Protein AF-A0A968WR43-F1 (afdb_monomer)

Foldseek 3Di:
DDDDDDADPQHPDVVSVVLVVLLPDALLVLLCVLLPPDDLPVLLVVLVVLLVVLVVVLVVLVVVLVVLVVVCVVPPPDPVSVVVNVVSVVVNLLSLLVSQLSLLVRLLVSVLVSLLSLLVSCLVVPADFPDDPLVVDDSVSSSDLQWDADPRDTDGDNLRSSVVNCVGRVLVVLADPPVSLLNVLSVLSNVQCVVAPFWGDPVSQVVNVVCCVVSVPPPQQKDADDDPNHGGTIGGHSVSSVVSSVSVVSSSSSSSVVSSVVSD

Nearest PDB structures (foldseek):
  5xfs-assembly1_B  TM=4.279E-01  e=4.038E+00  Mycobacterium tuberculosis H37Rv

pLDDT: mean 88.25, std 11.31, range [39.78, 98.38]

Sequence (264 aa):
MSPSDPPSPFGNDPDAIHRLFIEMLPPDVHLTQLLGEWLPADQLKAIKELLHRNHQAAEASRIKFDELRQLMNATPDNEQLDRLHDDRFWSRVFMDSAHSMSAVGMLAPFMESLFVAIFAGLRRWQVEDLGDTRRQRADDQFWNPQTYFEKDMPKANLVKGIEQLAYSCGLQPFLPAGYEKTLAALFAYRNNMFHNGFLWPAETISKFSNRVTSEKWPVTWFTSVDKAGKPWLYYISPEFCDHCVKLIDEIMDGTGRYLKERGL

Secondary structure (DSSP, 8-state):
-PPPPPPPTTTT-HHHHHHHHHHTS-HHHHHHHHHTT--HHHHHHHHHHHHHHHHHHHHHHHHHHHHHHHHHHHSTT-HHHHHHHHHHHHHHHHHHHHHHHHHHHHHHHHHHHHHHHHHHHHHHT-------TTTTS-HHHHT-TTEEEETTEEEE-HHHHHHHHHHHTT-GGGSPTTHHHHHHHHHHHHHHHHHHTTS--HHHHHHHHHHHHHTT--TTSEEEEEETTEEEEEEE-HHHHHHHHHHHHHHHHHHHHHHHTTT-

Structure (mmCIF, N/CA/C/O backbone):
data_AF-A0A968WR43-F1
#
_entry.id   AF-A0A968WR43-F1
#
loop_
_atom_site.group_PDB
_atom_site.id
_atom_site.type_symbol
_atom_site.label_atom_id
_atom_site.label_alt_id
_atom_site.label_comp_id
_atom_site.label_asym_id
_atom_site.label_entity_id
_atom_site.label_seq_id
_atom_site.pdbx_PDB_ins_code
_atom_site.Cartn_x
_atom_site.Cartn_y
_atom_site.Cartn_z
_atom_site.occupancy
_atom_site.B_iso_or_equiv
_atom_site.auth_seq_id
_atom_site.auth_comp_id
_atom_site.auth_asym_id
_atom_site.auth_atom_id
_atom_site.pdbx_PDB_model_num
ATOM 1 N N . MET A 1 1 ? 3.587 22.729 66.927 1.00 39.78 1 MET A N 1
ATOM 2 C CA . MET A 1 1 ? 3.039 22.958 65.576 1.00 39.78 1 MET A CA 1
ATOM 3 C C . MET A 1 1 ? 4.091 22.480 64.594 1.00 39.78 1 MET A C 1
ATOM 5 O O . MET A 1 1 ? 5.109 23.145 64.469 1.00 39.78 1 MET A O 1
ATOM 9 N N . SER A 1 2 ? 3.913 21.292 64.015 1.00 41.91 2 SER A N 1
ATOM 10 C CA . SER A 1 2 ? 4.780 20.829 62.923 1.00 41.91 2 SER A CA 1
ATOM 11 C C . SER A 1 2 ? 4.340 21.505 61.624 1.00 41.91 2 SER A C 1
ATOM 13 O O . SER A 1 2 ? 3.132 21.678 61.440 1.00 41.91 2 SER A O 1
ATOM 15 N N . PRO A 1 3 ? 5.277 21.913 60.754 1.00 51.47 3 PRO A N 1
ATOM 16 C CA . PRO A 1 3 ? 4.937 22.502 59.471 1.00 51.47 3 PRO A CA 1
ATOM 17 C C . PRO A 1 3 ? 4.251 21.430 58.623 1.00 51.47 3 PRO A C 1
ATOM 19 O O . PRO A 1 3 ? 4.805 20.357 58.404 1.00 51.47 3 PRO A O 1
ATOM 22 N N . SER A 1 4 ? 3.013 21.696 58.217 1.00 57.00 4 SER A N 1
ATOM 23 C CA . SER A 1 4 ? 2.313 20.891 57.223 1.00 57.00 4 SER A CA 1
ATOM 24 C C . SER A 1 4 ? 3.074 20.987 55.905 1.00 57.00 4 SER A C 1
ATOM 26 O O . SER A 1 4 ? 3.298 22.102 55.424 1.00 57.00 4 SER A O 1
ATOM 28 N N . ASP A 1 5 ? 3.463 19.841 55.349 1.00 55.50 5 ASP A N 1
ATOM 29 C CA . ASP A 1 5 ? 4.062 19.763 54.020 1.00 55.50 5 ASP A CA 1
ATOM 30 C C . ASP A 1 5 ? 3.195 20.514 52.997 1.00 55.50 5 ASP A C 1
ATOM 32 O O . ASP A 1 5 ? 1.959 20.482 53.090 1.00 55.50 5 ASP A O 1
ATOM 36 N N . PRO A 1 6 ? 3.811 21.221 52.032 1.00 51.94 6 PRO A N 1
ATOM 37 C CA . PRO A 1 6 ? 3.056 21.879 50.982 1.00 51.94 6 PRO A CA 1
ATOM 38 C C . PRO A 1 6 ? 2.231 20.827 50.225 1.00 51.94 6 PRO A C 1
ATOM 40 O O . PRO A 1 6 ? 2.747 19.743 49.938 1.00 51.94 6 PRO A O 1
ATOM 43 N N . PRO A 1 7 ? 0.957 21.114 49.904 1.00 53.91 7 PRO A N 1
ATOM 44 C CA . PRO A 1 7 ? 0.129 20.172 49.172 1.00 53.91 7 PRO A CA 1
ATOM 45 C C . PRO A 1 7 ? 0.813 19.828 47.849 1.00 53.91 7 PRO A C 1
ATOM 47 O O . PRO A 1 7 ? 1.170 20.718 47.074 1.00 53.91 7 PRO A O 1
ATOM 50 N N . SER A 1 8 ? 1.015 18.527 47.617 1.00 61.41 8 SER A N 1
ATOM 51 C CA . SER A 1 8 ? 1.492 18.015 46.336 1.00 61.41 8 SER A CA 1
ATOM 52 C C . SER A 1 8 ? 0.607 18.589 45.226 1.00 61.41 8 SER A C 1
ATOM 54 O O . SER A 1 8 ? -0.621 18.486 45.336 1.00 61.41 8 SER A O 1
ATOM 56 N N . PRO A 1 9 ? 1.180 19.146 44.142 1.00 58.53 9 PRO A N 1
ATOM 57 C CA . PRO A 1 9 ? 0.393 19.614 43.002 1.00 58.53 9 PRO A CA 1
ATOM 58 C C . PRO A 1 9 ? -0.416 18.486 42.337 1.00 58.53 9 PRO A C 1
ATOM 60 O O . PRO A 1 9 ? -1.278 18.763 41.511 1.00 58.53 9 PRO A O 1
ATOM 63 N N . PHE A 1 10 ? -0.170 17.229 42.722 1.00 56.25 10 PHE A N 1
ATOM 64 C CA . PHE A 1 10 ? -0.808 16.034 42.181 1.00 56.25 10 PHE A CA 1
ATOM 65 C C . PHE A 1 10 ? -1.844 15.382 43.116 1.00 56.25 10 PHE A C 1
ATOM 67 O O . PHE A 1 10 ? -2.407 14.346 42.771 1.00 56.25 10 PHE A O 1
ATOM 74 N N . GLY A 1 11 ? -2.116 15.961 44.293 1.00 60.94 11 GLY A N 1
ATOM 75 C CA . GLY A 1 11 ? -2.987 15.328 45.290 1.00 60.94 11 GLY A CA 1
ATOM 76 C C . GLY A 1 11 ? -2.448 13.977 45.796 1.00 60.94 11 GLY A C 1
ATOM 77 O O . GLY A 1 11 ? -1.309 13.607 45.522 1.00 60.94 11 GLY A O 1
ATOM 78 N N . ASN A 1 12 ? -3.267 13.250 46.564 1.00 68.31 12 ASN A N 1
ATOM 79 C CA . ASN A 1 12 ? -2.948 11.922 47.119 1.00 68.31 12 ASN A CA 1
ATOM 80 C C . ASN A 1 12 ? -3.719 10.788 46.410 1.00 68.31 12 ASN A C 1
ATOM 82 O O . ASN A 1 12 ? -3.933 9.741 47.014 1.00 68.31 12 ASN A O 1
ATOM 86 N N . ASP A 1 13 ? -4.175 10.997 45.170 1.00 76.88 13 ASP A N 1
ATOM 87 C CA . ASP A 1 13 ? -4.880 9.977 44.382 1.00 76.88 13 ASP A CA 1
ATOM 88 C C . ASP A 1 13 ? -3.901 9.293 43.401 1.00 76.88 13 ASP A C 1
ATOM 90 O O . ASP A 1 13 ? -3.527 9.894 42.387 1.00 76.88 13 ASP A O 1
ATOM 94 N N . PRO A 1 14 ? -3.461 8.050 43.677 1.00 72.38 14 PRO A N 1
ATOM 95 C CA . PRO A 1 14 ? -2.537 7.317 42.814 1.00 72.38 14 PRO A CA 1
ATOM 96 C C . PRO A 1 14 ? -3.096 7.090 41.404 1.00 72.38 14 PRO A C 1
ATOM 98 O O . PRO A 1 14 ? -2.330 7.098 40.440 1.00 72.38 14 PRO A O 1
ATOM 101 N N . ASP A 1 15 ? -4.417 6.945 41.266 1.00 74.44 15 ASP A N 1
ATOM 102 C CA . ASP A 1 15 ? -5.073 6.700 39.980 1.00 74.44 15 ASP A CA 1
ATOM 103 C C . ASP A 1 15 ? -5.148 7.982 39.142 1.00 74.44 15 ASP A C 1
ATOM 105 O O . ASP A 1 15 ? -5.114 7.940 37.910 1.00 74.44 15 ASP A O 1
ATOM 109 N N . ALA A 1 16 ? -5.230 9.149 39.787 1.00 70.88 16 ALA A N 1
ATOM 110 C CA . ALA A 1 16 ? -5.102 10.436 39.107 1.00 70.88 16 ALA A CA 1
ATOM 111 C C . ALA A 1 16 ? -3.667 10.668 38.613 1.00 70.88 16 ALA A C 1
ATOM 113 O O . ALA A 1 16 ? -3.476 11.088 37.475 1.00 70.88 16 ALA A O 1
ATOM 114 N N . ILE A 1 17 ? -2.660 10.331 39.426 1.00 72.56 17 ILE A N 1
ATOM 115 C CA . ILE A 1 17 ? -1.240 10.431 39.047 1.00 72.56 17 ILE A CA 1
ATOM 116 C C . ILE A 1 17 ? -0.918 9.489 37.882 1.00 72.56 17 ILE A C 1
ATOM 118 O O . ILE A 1 17 ? -0.227 9.883 36.943 1.00 72.56 17 ILE A O 1
ATOM 122 N N . HIS A 1 18 ? -1.440 8.261 37.916 1.00 72.44 18 HIS A N 1
ATOM 123 C CA . HIS A 1 18 ? -1.242 7.286 36.849 1.00 72.44 18 HIS A CA 1
ATOM 124 C C . HIS A 1 18 ? -1.879 7.734 35.526 1.00 72.44 18 HIS A C 1
ATOM 126 O O . HIS A 1 18 ? -1.221 7.675 34.489 1.00 72.44 18 HIS A O 1
ATOM 132 N N . ARG A 1 19 ? -3.112 8.260 35.560 1.00 73.56 19 ARG A N 1
ATOM 133 C CA . ARG A 1 19 ? -3.775 8.834 34.376 1.00 73.56 19 ARG A CA 1
ATOM 134 C C . ARG A 1 19 ? -2.998 10.011 33.791 1.00 73.56 19 ARG A C 1
ATOM 136 O O . ARG A 1 19 ? -2.744 10.027 32.593 1.00 73.56 19 ARG A O 1
ATOM 143 N N . LEU A 1 20 ? -2.536 10.933 34.639 1.00 72.12 20 LEU A N 1
ATOM 144 C CA . LEU A 1 20 ? -1.736 12.082 34.204 1.00 72.12 20 LEU A CA 1
ATOM 145 C C . LEU A 1 20 ? -0.417 11.644 33.549 1.00 72.12 20 LEU A C 1
ATOM 147 O O . LEU A 1 20 ? 0.017 12.218 32.553 1.00 72.12 20 LEU A O 1
ATOM 151 N N . PHE A 1 21 ? 0.217 10.606 34.102 1.00 76.00 21 PHE A N 1
ATOM 152 C CA . PHE A 1 21 ? 1.428 10.027 33.533 1.00 76.00 21 PHE A CA 1
ATOM 153 C C . PHE A 1 21 ? 1.165 9.407 32.155 1.00 76.00 21 PHE A C 1
ATOM 155 O O . PHE A 1 21 ? 1.945 9.655 31.241 1.00 76.00 21 PHE A O 1
ATOM 162 N N . ILE A 1 22 ? 0.067 8.660 31.989 1.00 75.56 22 ILE A N 1
ATOM 163 C CA . ILE A 1 22 ? -0.337 8.083 30.697 1.00 75.56 22 ILE A CA 1
ATOM 164 C C . ILE A 1 22 ? -0.634 9.185 29.670 1.00 75.56 22 ILE A C 1
ATOM 166 O O . ILE A 1 22 ? -0.121 9.123 28.559 1.00 75.56 22 ILE A O 1
ATOM 170 N N . GLU A 1 23 ? -1.365 10.241 30.034 1.00 75.19 23 GLU A N 1
ATOM 171 C CA . GLU A 1 23 ? -1.672 11.369 29.134 1.00 75.19 23 GLU A CA 1
ATOM 172 C C . GLU A 1 23 ? -0.420 12.129 28.655 1.00 75.19 23 GLU A C 1
ATOM 174 O O . GLU A 1 23 ? -0.387 12.700 27.555 1.00 75.19 23 GLU A O 1
ATOM 179 N N . MET A 1 24 ? 0.637 12.137 29.469 1.00 80.12 24 MET A N 1
ATOM 180 C CA . MET A 1 24 ? 1.917 12.755 29.128 1.00 80.12 24 MET A CA 1
ATOM 181 C C . MET A 1 24 ? 2.750 11.935 28.136 1.00 80.12 24 MET A C 1
ATOM 183 O O . MET A 1 24 ? 3.689 12.484 27.551 1.00 80.12 24 MET A O 1
ATOM 187 N N . LEU A 1 25 ? 2.429 10.657 27.916 1.00 83.81 25 LEU A N 1
ATOM 188 C CA . LEU A 1 25 ? 3.181 9.811 26.994 1.00 83.81 25 LEU A CA 1
ATOM 189 C C . LEU A 1 25 ? 2.967 10.247 25.534 1.00 83.81 25 LEU A C 1
ATOM 191 O O . LEU A 1 25 ? 1.926 10.812 25.169 1.00 83.81 25 LEU A O 1
ATOM 195 N N . PRO A 1 26 ? 3.976 10.056 24.671 1.00 83.25 26 PRO A N 1
ATOM 196 C CA . PRO A 1 26 ? 3.838 10.344 23.253 1.00 83.25 26 PRO A CA 1
ATOM 197 C C . PRO A 1 26 ? 2.985 9.263 22.546 1.00 83.25 26 PRO A C 1
ATOM 199 O O . PRO A 1 26 ? 2.911 8.127 23.022 1.00 83.25 26 PRO A O 1
ATOM 202 N N . PRO A 1 27 ? 2.320 9.594 21.418 1.00 84.31 27 PRO A N 1
ATOM 203 C CA . PRO A 1 27 ? 1.413 8.687 20.697 1.00 84.31 27 PRO A CA 1
ATOM 204 C C . PRO A 1 27 ? 1.974 7.291 20.374 1.00 84.31 27 PRO A C 1
ATOM 206 O O . PRO A 1 27 ? 1.245 6.300 20.399 1.00 84.31 27 PRO A O 1
ATOM 209 N N . ASP A 1 28 ? 3.268 7.188 20.083 1.00 82.56 28 ASP A N 1
ATOM 210 C CA . ASP A 1 28 ? 3.955 5.939 19.743 1.00 82.56 28 ASP A CA 1
ATOM 211 C C . ASP A 1 28 ? 4.023 4.950 20.916 1.00 82.56 28 ASP A C 1
ATOM 213 O O . ASP A 1 28 ? 3.977 3.732 20.709 1.00 82.56 28 ASP A O 1
ATOM 217 N N . VAL A 1 29 ? 4.061 5.450 22.154 1.00 83.56 29 VAL A N 1
ATOM 218 C CA . VAL A 1 29 ? 4.042 4.600 23.351 1.00 83.56 29 VAL A CA 1
ATOM 219 C C . VAL A 1 29 ? 2.671 3.954 23.529 1.00 83.56 29 VAL A C 1
ATOM 221 O O . VAL A 1 29 ? 2.605 2.749 23.772 1.00 83.56 29 VAL A O 1
ATOM 224 N N . HIS A 1 30 ? 1.589 4.706 23.317 1.00 84.94 30 HIS A N 1
ATOM 225 C CA . HIS A 1 30 ? 0.224 4.168 23.341 1.00 84.94 30 HIS A CA 1
ATOM 226 C C . HIS A 1 30 ? 0.031 3.087 22.272 1.00 84.94 30 HIS A C 1
ATOM 228 O O . HIS A 1 30 ? -0.490 2.005 22.544 1.00 84.94 30 HIS A O 1
ATOM 234 N N . LEU A 1 31 ? 0.534 3.328 21.056 1.00 87.00 31 LEU A N 1
ATOM 235 C CA . LEU A 1 31 ? 0.510 2.320 19.998 1.00 87.00 31 LEU A CA 1
ATOM 236 C C . LEU A 1 31 ? 1.286 1.056 20.402 1.00 87.00 31 LEU A C 1
ATOM 238 O O . LEU A 1 31 ? 0.812 -0.056 20.188 1.00 87.00 31 LEU A O 1
ATOM 242 N N . THR A 1 32 ? 2.461 1.209 21.010 1.00 86.31 32 THR A N 1
ATOM 243 C CA . THR A 1 32 ? 3.271 0.071 21.470 1.00 86.31 32 THR A CA 1
ATOM 244 C C . THR A 1 32 ? 2.536 -0.736 22.543 1.00 86.31 32 THR A C 1
ATOM 246 O O . THR A 1 32 ? 2.500 -1.963 22.482 1.00 86.31 32 THR A O 1
ATOM 249 N N . GLN A 1 33 ? 1.868 -0.065 23.484 1.00 85.56 33 GLN A N 1
ATOM 250 C CA . GLN A 1 33 ? 1.029 -0.720 24.492 1.00 85.56 33 GLN A CA 1
ATOM 251 C C . GLN A 1 33 ? -0.145 -1.480 23.858 1.00 85.56 33 GLN A C 1
ATOM 253 O O . GLN A 1 33 ? -0.429 -2.615 24.250 1.00 85.56 33 GLN A O 1
ATOM 258 N N . LEU A 1 34 ? -0.785 -0.902 22.835 1.00 87.19 34 LEU A N 1
ATOM 259 C CA . LEU A 1 34 ? -1.869 -1.552 22.097 1.00 87.19 34 LEU A CA 1
ATOM 260 C C . LEU A 1 34 ? -1.398 -2.830 21.392 1.00 87.19 34 LEU A C 1
ATOM 262 O O . LEU A 1 34 ? -2.110 -3.838 21.406 1.00 87.19 34 LEU A O 1
ATOM 266 N N . LEU A 1 35 ? -0.227 -2.784 20.756 1.00 88.69 35 LEU A N 1
ATOM 267 C CA . LEU A 1 35 ? 0.285 -3.844 19.882 1.00 88.69 35 LEU A CA 1
ATOM 268 C C . LEU A 1 35 ? 1.111 -4.907 20.627 1.00 88.69 35 LEU A C 1
ATOM 270 O O . LEU A 1 35 ? 1.307 -6.008 20.107 1.00 88.69 35 LEU A O 1
ATOM 274 N N . GLY A 1 36 ? 1.521 -4.631 21.867 1.00 84.38 36 GLY A N 1
ATOM 275 C CA . GLY A 1 36 ? 2.265 -5.562 22.711 1.00 84.38 36 GLY A CA 1
ATOM 276 C C . GLY A 1 36 ? 3.640 -5.890 22.127 1.00 84.38 36 GLY A C 1
ATOM 277 O O . GLY A 1 36 ? 4.449 -5.002 21.889 1.00 84.38 36 GLY A O 1
ATOM 278 N N . GLU A 1 37 ? 3.912 -7.176 21.898 1.00 82.62 37 GLU A N 1
ATOM 279 C CA . GLU A 1 37 ? 5.203 -7.652 21.372 1.00 82.62 37 GLU A CA 1
ATOM 280 C C . GLU A 1 37 ? 5.362 -7.467 19.854 1.00 82.62 37 GLU A C 1
ATOM 282 O O . GLU A 1 37 ? 6.424 -7.752 19.299 1.00 82.62 37 GLU A O 1
ATOM 287 N N . TRP A 1 38 ? 4.321 -7.018 19.146 1.00 86.69 38 TRP A N 1
ATOM 288 C CA . TRP A 1 38 ? 4.443 -6.750 17.719 1.00 86.69 38 TRP A CA 1
ATOM 289 C C . TRP A 1 38 ? 5.149 -5.405 17.509 1.00 86.69 38 TRP A C 1
ATOM 291 O O . TRP A 1 38 ? 4.654 -4.370 17.944 1.00 86.69 38 TRP A O 1
ATOM 301 N N . LEU A 1 39 ? 6.313 -5.440 16.848 1.00 87.69 39 LEU A N 1
ATOM 302 C CA . LEU A 1 39 ? 7.214 -4.298 16.626 1.00 87.69 39 LEU A CA 1
ATOM 303 C C . LEU A 1 39 ? 7.076 -3.742 15.189 1.00 87.69 39 LEU A C 1
ATOM 305 O O . LEU A 1 39 ? 7.947 -3.988 14.345 1.00 87.69 39 LEU A O 1
ATOM 309 N N . PRO A 1 40 ? 5.994 -3.011 14.853 1.00 90.19 40 PRO A N 1
ATOM 310 C CA . PRO A 1 40 ? 5.758 -2.528 13.491 1.00 90.19 40 PRO A CA 1
ATOM 311 C C . PRO A 1 40 ? 6.820 -1.536 13.013 1.00 90.19 40 PRO A C 1
ATOM 313 O O . PRO A 1 40 ? 7.141 -1.528 11.829 1.00 90.19 40 PRO A O 1
ATOM 316 N N . ALA A 1 41 ? 7.394 -0.729 13.912 1.00 89.75 41 ALA A N 1
ATOM 317 C CA . ALA A 1 41 ? 8.398 0.272 13.556 1.00 89.75 41 ALA A CA 1
ATOM 318 C C . ALA A 1 41 ? 9.692 -0.374 13.027 1.00 89.75 41 ALA A C 1
ATOM 320 O O . ALA A 1 41 ? 10.208 0.034 11.984 1.00 89.75 41 ALA A O 1
ATOM 321 N N . ASP A 1 42 ? 10.178 -1.424 13.695 1.00 91.75 42 ASP A N 1
ATOM 322 C CA . ASP A 1 42 ? 11.381 -2.154 13.278 1.00 91.75 42 ASP A CA 1
ATOM 323 C C . ASP A 1 42 ? 11.153 -2.927 11.977 1.00 91.75 42 ASP A C 1
ATOM 325 O O . ASP A 1 42 ? 11.989 -2.905 11.071 1.00 91.75 42 ASP A O 1
ATOM 329 N N . GLN A 1 43 ? 9.988 -3.566 11.843 1.00 94.00 43 GLN A N 1
ATOM 330 C CA . GLN A 1 43 ? 9.599 -4.239 10.604 1.00 94.00 43 GLN A CA 1
ATOM 331 C C . GLN A 1 43 ? 9.499 -3.246 9.437 1.00 94.00 43 GLN A C 1
ATOM 333 O O . GLN A 1 43 ? 10.045 -3.501 8.363 1.00 94.00 43 GLN A O 1
ATOM 338 N N . LEU A 1 44 ? 8.874 -2.085 9.644 1.00 95.31 44 LEU A N 1
ATOM 339 C CA . LEU A 1 44 ? 8.776 -1.043 8.626 1.00 95.31 44 LEU A CA 1
ATOM 340 C C . LEU A 1 44 ? 10.148 -0.477 8.251 1.00 95.31 44 LEU A C 1
ATOM 342 O O . LEU A 1 44 ? 10.399 -0.222 7.074 1.00 95.31 44 LEU A O 1
ATOM 346 N N . LYS A 1 45 ? 11.059 -0.314 9.217 1.00 95.69 45 LYS A N 1
ATOM 347 C CA . LYS A 1 45 ? 12.445 0.084 8.946 1.00 95.69 45 LYS A CA 1
ATOM 348 C C . LYS A 1 45 ? 13.144 -0.921 8.028 1.00 95.69 45 LYS A C 1
ATOM 350 O O . LYS A 1 45 ? 13.761 -0.513 7.047 1.00 95.69 45 LYS A O 1
ATOM 355 N N . ALA A 1 46 ? 12.995 -2.219 8.286 1.00 96.75 46 ALA A N 1
ATOM 356 C CA . ALA A 1 46 ? 13.555 -3.255 7.420 1.00 96.75 46 ALA A CA 1
ATOM 357 C C . ALA A 1 46 ? 12.960 -3.206 5.997 1.00 96.75 46 ALA A C 1
ATOM 359 O O . ALA A 1 46 ? 13.694 -3.321 5.013 1.00 96.75 46 ALA A O 1
ATOM 360 N N . ILE A 1 47 ? 11.648 -2.968 5.875 1.00 96.69 47 ILE A N 1
ATOM 361 C CA . ILE A 1 47 ? 10.975 -2.784 4.578 1.00 96.69 47 ILE A CA 1
ATOM 362 C C . ILE A 1 47 ? 11.543 -1.561 3.844 1.00 96.69 47 ILE A C 1
ATOM 364 O O . ILE A 1 47 ? 11.920 -1.678 2.678 1.00 96.69 47 ILE A O 1
ATOM 368 N N . LYS A 1 48 ? 11.667 -0.411 4.524 1.00 96.81 48 LYS A N 1
ATOM 369 C CA . LYS A 1 48 ? 12.259 0.828 3.985 1.00 96.81 48 LYS A CA 1
ATOM 370 C C . LYS A 1 48 ? 13.661 0.574 3.419 1.00 96.81 48 LYS A C 1
ATOM 372 O O . LYS A 1 48 ? 13.953 0.963 2.288 1.00 96.81 48 LYS A O 1
ATOM 377 N N . GLU A 1 49 ? 14.514 -0.121 4.170 1.00 96.44 49 GLU A N 1
ATOM 378 C CA . GLU A 1 49 ? 15.877 -0.446 3.738 1.00 96.44 49 GLU A CA 1
ATOM 379 C C . GLU A 1 49 ? 15.906 -1.345 2.493 1.00 96.44 49 GLU A C 1
ATOM 381 O O . GLU A 1 49 ? 16.699 -1.105 1.580 1.00 96.44 49 GLU A O 1
ATOM 386 N N . LEU A 1 50 ? 15.044 -2.363 2.420 1.00 95.44 50 LEU A N 1
ATOM 387 C CA . LEU A 1 50 ? 14.989 -3.252 1.257 1.00 95.44 50 LEU A CA 1
ATOM 388 C C . LEU A 1 50 ? 14.438 -2.542 0.012 1.00 95.44 50 LEU A C 1
ATOM 390 O O . LEU A 1 50 ? 15.009 -2.684 -1.070 1.00 95.44 50 LEU A O 1
ATOM 394 N N . LEU A 1 51 ? 13.378 -1.740 0.156 1.00 95.94 51 LEU A N 1
ATOM 395 C CA . LEU A 1 51 ? 12.829 -0.937 -0.941 1.00 95.94 51 LEU A CA 1
ATOM 396 C C . LEU A 1 51 ? 13.882 0.021 -1.508 1.00 95.94 51 LEU A C 1
ATOM 398 O O . LEU A 1 51 ? 14.036 0.116 -2.726 1.00 95.94 51 LEU A O 1
ATOM 402 N N . HIS A 1 52 ? 14.665 0.660 -0.635 1.00 94.62 52 HIS A N 1
ATOM 403 C CA . HIS A 1 52 ? 15.756 1.535 -1.050 1.00 94.62 52 HIS A CA 1
ATOM 404 C C . HIS A 1 52 ? 16.822 0.791 -1.870 1.00 94.62 52 HIS A C 1
ATOM 406 O O . HIS A 1 52 ? 17.216 1.260 -2.939 1.00 94.62 52 HIS A O 1
ATOM 412 N N . ARG A 1 53 ? 17.248 -0.399 -1.422 1.00 94.38 53 ARG A N 1
ATOM 413 C CA . ARG A 1 53 ? 18.215 -1.235 -2.161 1.00 94.38 53 ARG A CA 1
ATOM 414 C C . ARG A 1 53 ? 17.681 -1.649 -3.532 1.00 94.38 53 ARG A C 1
ATOM 416 O O . ARG A 1 53 ? 18.407 -1.559 -4.521 1.00 94.38 53 ARG A O 1
ATOM 423 N N . ASN A 1 54 ? 16.418 -2.064 -3.602 1.00 93.50 54 ASN A N 1
ATOM 424 C CA . ASN A 1 54 ? 15.779 -2.445 -4.862 1.00 93.50 54 ASN A CA 1
ATOM 425 C C . ASN A 1 54 ? 15.709 -1.263 -5.835 1.00 93.50 54 ASN A C 1
ATOM 427 O O . ASN A 1 54 ? 16.005 -1.422 -7.017 1.00 93.50 54 ASN A O 1
ATOM 431 N N . HIS A 1 55 ? 15.376 -0.067 -5.340 1.00 90.19 55 HIS A N 1
ATOM 432 C CA . HIS A 1 55 ? 15.349 1.143 -6.157 1.00 90.19 55 HIS A CA 1
ATOM 433 C C . HIS A 1 55 ? 16.739 1.469 -6.726 1.00 90.19 55 HIS A C 1
ATOM 435 O O . HIS A 1 55 ? 16.874 1.679 -7.930 1.00 90.19 55 HIS A O 1
ATOM 441 N N . GLN A 1 56 ? 17.789 1.416 -5.901 1.00 91.81 56 GLN A N 1
ATOM 442 C CA . GLN A 1 56 ? 19.167 1.617 -6.365 1.00 91.81 56 GLN A CA 1
ATOM 443 C C . GLN A 1 56 ? 19.581 0.592 -7.433 1.00 91.81 56 GLN A C 1
ATOM 445 O O . GLN A 1 56 ? 20.207 0.950 -8.433 1.00 91.81 56 GLN A O 1
ATOM 450 N N . ALA A 1 57 ? 19.215 -0.680 -7.251 1.00 90.75 57 ALA A N 1
ATOM 451 C CA . ALA A 1 57 ? 19.517 -1.740 -8.210 1.00 90.75 57 ALA A CA 1
ATOM 452 C C . ALA A 1 57 ? 18.756 -1.575 -9.541 1.00 90.75 57 ALA A C 1
ATOM 454 O O . ALA A 1 57 ? 19.331 -1.800 -10.613 1.00 90.75 57 ALA A O 1
ATOM 455 N N . ALA A 1 58 ? 17.486 -1.161 -9.486 1.00 88.50 58 ALA A N 1
ATOM 456 C CA . ALA A 1 58 ? 16.674 -0.868 -10.666 1.00 88.50 58 ALA A CA 1
ATOM 457 C C . ALA A 1 58 ? 17.257 0.309 -11.460 1.00 88.50 58 ALA A C 1
ATOM 459 O O . ALA A 1 58 ? 17.434 0.213 -12.676 1.00 88.50 58 ALA A O 1
ATOM 460 N N . GLU A 1 59 ? 17.646 1.380 -10.767 1.00 89.62 59 GLU A N 1
ATOM 461 C CA . GLU A 1 59 ? 18.235 2.567 -11.385 1.00 89.62 59 GLU A CA 1
ATOM 462 C C . GLU A 1 59 ? 19.571 2.255 -12.068 1.00 89.62 59 GLU A C 1
ATOM 464 O O . GLU A 1 59 ? 19.774 2.578 -13.239 1.00 89.62 59 GLU A O 1
ATOM 469 N N . ALA A 1 60 ? 20.462 1.531 -11.385 1.00 90.06 60 ALA A N 1
ATOM 470 C CA . ALA A 1 60 ? 21.733 1.106 -11.966 1.00 90.06 60 ALA A CA 1
ATOM 471 C C . ALA A 1 60 ? 21.544 0.210 -13.204 1.00 90.06 60 ALA A C 1
ATOM 473 O O . ALA A 1 60 ? 22.337 0.267 -14.148 1.00 90.06 60 ALA A O 1
ATOM 474 N N . SER A 1 61 ? 20.499 -0.622 -13.215 1.00 88.62 61 SER A N 1
ATOM 475 C CA . SER A 1 61 ? 20.158 -1.468 -14.366 1.00 88.62 61 SER A CA 1
ATOM 476 C C . SER A 1 61 ? 19.588 -0.652 -15.528 1.00 88.62 61 SER A C 1
ATOM 478 O O . SER A 1 61 ? 19.906 -0.942 -16.682 1.00 88.62 61 SER A O 1
ATOM 480 N N . ARG A 1 62 ? 18.796 0.390 -15.237 1.00 88.38 62 ARG A N 1
ATOM 481 C CA . ARG A 1 62 ? 18.264 1.329 -16.235 1.00 88.38 62 ARG A CA 1
ATOM 482 C C . ARG A 1 62 ? 19.387 2.073 -16.953 1.00 88.38 62 ARG A C 1
ATOM 484 O O . ARG A 1 62 ? 19.434 2.024 -18.177 1.00 88.38 62 ARG A O 1
ATOM 491 N N . ILE A 1 63 ? 20.321 2.660 -16.202 1.00 91.12 63 ILE A N 1
ATOM 492 C CA . ILE A 1 63 ? 21.465 3.405 -16.757 1.00 91.12 63 ILE A CA 1
ATOM 493 C C . ILE A 1 63 ? 22.254 2.535 -17.746 1.00 91.12 63 ILE A C 1
ATOM 495 O O . ILE A 1 63 ? 22.447 2.923 -18.894 1.00 91.12 63 ILE A O 1
ATOM 499 N N . LYS A 1 64 ? 22.619 1.310 -17.347 1.00 89.19 64 LYS A N 1
ATOM 500 C CA . LYS A 1 64 ? 23.358 0.369 -18.212 1.00 89.19 64 LYS A CA 1
ATOM 501 C C . LYS A 1 64 ? 22.597 -0.007 -19.483 1.00 89.19 64 LYS A C 1
ATOM 503 O O . LYS A 1 64 ? 23.202 -0.265 -20.522 1.00 89.19 64 LYS A O 1
ATOM 508 N N . PHE A 1 65 ? 21.274 -0.107 -19.396 1.00 91.38 65 PHE A N 1
ATOM 509 C CA . PHE A 1 65 ? 20.438 -0.432 -20.546 1.00 91.38 65 PHE A CA 1
ATOM 510 C C . PHE A 1 65 ? 20.343 0.744 -21.528 1.00 91.38 65 PHE A C 1
ATOM 512 O O . PHE A 1 65 ? 20.389 0.537 -22.741 1.00 91.38 65 PHE A O 1
ATOM 519 N N . ASP A 1 66 ? 20.274 1.973 -21.017 1.00 91.69 66 ASP A N 1
ATOM 520 C CA . ASP A 1 66 ? 20.275 3.183 -21.840 1.00 91.69 66 ASP A CA 1
ATOM 521 C C . ASP A 1 66 ? 21.638 3.410 -22.518 1.00 91.69 66 ASP A C 1
ATOM 523 O O . ASP A 1 66 ? 21.682 3.730 -23.706 1.00 91.69 66 ASP A O 1
ATOM 527 N N . GLU A 1 67 ? 22.748 3.152 -21.820 1.00 93.12 67 GLU A N 1
ATOM 528 C CA . GLU A 1 67 ? 24.101 3.152 -22.399 1.00 93.12 67 GLU A CA 1
ATOM 529 C C . GLU A 1 67 ? 24.233 2.138 -23.545 1.00 93.12 67 GLU A C 1
ATOM 531 O O . GLU A 1 67 ? 24.757 2.461 -24.614 1.00 93.12 67 GLU A O 1
ATOM 536 N N . LEU A 1 68 ? 23.707 0.921 -23.362 1.00 92.69 68 LEU A N 1
ATOM 537 C CA . LEU A 1 68 ? 23.708 -0.101 -24.408 1.00 92.69 68 LEU A CA 1
ATOM 538 C C . LEU A 1 68 ? 22.914 0.349 -25.640 1.00 92.69 68 LEU A C 1
ATOM 540 O O . LEU A 1 68 ? 23.388 0.190 -26.763 1.00 92.69 68 LEU A O 1
ATOM 544 N N . ARG A 1 69 ? 21.743 0.965 -25.447 1.00 91.25 69 ARG A N 1
ATOM 545 C CA . ARG A 1 69 ? 20.950 1.526 -26.552 1.00 91.25 69 ARG A CA 1
ATOM 546 C C . ARG A 1 69 ? 21.694 2.626 -27.304 1.00 91.25 69 ARG A C 1
ATOM 548 O O . ARG A 1 69 ? 21.637 2.669 -28.530 1.00 91.25 69 ARG A O 1
ATOM 555 N N . GLN A 1 70 ? 22.399 3.506 -26.594 1.00 93.12 70 GLN A N 1
ATOM 556 C CA . GLN A 1 70 ? 23.226 4.534 -27.232 1.00 93.12 70 GLN A CA 1
ATOM 557 C C . GLN A 1 70 ? 24.348 3.909 -28.067 1.00 93.12 70 GLN A C 1
ATOM 559 O O . GLN A 1 70 ? 24.577 4.336 -29.198 1.00 93.12 70 GLN A O 1
ATOM 564 N N . LEU A 1 71 ? 25.002 2.867 -27.547 1.00 92.62 71 LEU A N 1
ATOM 565 C CA . LEU A 1 71 ? 26.058 2.154 -28.262 1.00 92.62 71 LEU A CA 1
ATOM 566 C C . LEU A 1 71 ? 25.537 1.454 -29.526 1.00 92.62 71 LEU A C 1
ATOM 568 O O . LEU A 1 71 ? 26.185 1.535 -30.568 1.00 92.62 71 LEU A O 1
ATOM 572 N N . MET A 1 72 ? 24.362 0.821 -29.456 1.00 93.12 72 MET A N 1
ATOM 573 C CA . MET A 1 72 ? 23.699 0.217 -30.620 1.00 93.12 72 MET A CA 1
ATOM 574 C C . MET A 1 72 ? 23.387 1.253 -31.701 1.00 93.12 72 MET A C 1
ATOM 576 O O . MET A 1 72 ? 23.663 1.022 -32.872 1.00 93.12 72 MET A O 1
ATOM 580 N N . ASN A 1 73 ? 22.876 2.425 -31.313 1.00 91.62 73 ASN A N 1
ATOM 581 C CA . ASN A 1 73 ? 22.609 3.509 -32.261 1.00 91.62 73 ASN A CA 1
ATOM 582 C C . ASN A 1 73 ? 23.894 4.036 -32.921 1.00 91.62 73 ASN A C 1
ATOM 584 O O . ASN A 1 73 ? 23.867 4.453 -34.077 1.00 91.62 73 ASN A O 1
ATOM 588 N N . ALA A 1 74 ? 25.013 4.034 -32.191 1.00 93.25 74 ALA A N 1
ATOM 589 C CA . ALA A 1 74 ? 26.313 4.466 -32.700 1.00 93.25 74 ALA A CA 1
ATOM 590 C C . ALA A 1 74 ? 27.013 3.400 -33.561 1.00 93.25 74 ALA A C 1
ATOM 592 O O . ALA A 1 74 ? 27.859 3.746 -34.384 1.00 93.25 74 ALA A O 1
ATOM 593 N N . THR A 1 75 ? 26.667 2.122 -33.382 1.00 92.75 75 THR A N 1
ATOM 594 C CA . THR A 1 75 ? 27.244 0.987 -34.119 1.00 92.75 75 THR A CA 1
ATOM 595 C C . THR A 1 75 ? 26.132 0.119 -34.722 1.00 92.75 75 THR A C 1
ATOM 597 O O . THR A 1 75 ? 25.873 -0.975 -34.209 1.00 92.75 75 THR A O 1
ATOM 600 N N . PRO A 1 76 ? 25.461 0.593 -35.790 1.00 86.31 76 PRO A N 1
ATOM 601 C CA . PRO A 1 76 ? 24.411 -0.171 -36.458 1.00 86.31 76 PRO A CA 1
ATOM 602 C C . PRO A 1 76 ? 24.923 -1.523 -36.979 1.00 86.31 76 PRO A C 1
ATOM 604 O O . PRO A 1 76 ? 26.112 -1.672 -37.264 1.00 86.31 76 PRO A O 1
ATOM 607 N N . ASP A 1 77 ? 24.014 -2.491 -37.117 1.00 88.38 77 ASP A N 1
ATOM 608 C CA . ASP A 1 77 ? 24.259 -3.830 -37.684 1.00 88.38 77 ASP A CA 1
ATOM 609 C C . ASP A 1 77 ? 25.260 -4.707 -36.901 1.00 88.38 77 ASP A C 1
ATOM 611 O O . ASP A 1 77 ? 25.865 -5.639 -37.438 1.00 88.38 77 ASP A O 1
ATOM 615 N N . ASN A 1 78 ? 25.440 -4.438 -35.604 1.00 91.75 78 ASN A N 1
ATOM 616 C CA . ASN A 1 78 ? 26.272 -5.259 -34.731 1.00 91.75 78 ASN A CA 1
ATOM 617 C C . ASN A 1 78 ? 25.452 -6.363 -34.037 1.00 91.75 78 ASN A C 1
ATOM 619 O O . ASN A 1 78 ? 24.914 -6.168 -32.946 1.00 91.75 78 ASN A O 1
ATOM 623 N N . GLU A 1 79 ? 25.466 -7.567 -34.615 1.00 91.75 79 GLU A N 1
ATOM 624 C CA . GLU A 1 79 ? 24.740 -8.738 -34.092 1.00 91.75 79 GLU A CA 1
ATOM 625 C C . GLU A 1 79 ? 25.096 -9.123 -32.641 1.00 91.75 79 GLU A C 1
ATOM 627 O O . GLU A 1 79 ? 24.318 -9.793 -31.953 1.00 91.75 79 GLU A O 1
ATOM 632 N N . GLN A 1 80 ? 26.298 -8.779 -32.163 1.00 91.56 80 GLN A N 1
ATOM 633 C CA . GLN A 1 80 ? 26.685 -9.037 -30.775 1.00 91.56 80 GLN A CA 1
ATOM 634 C C . GLN A 1 80 ? 25.983 -8.064 -29.824 1.00 91.56 80 GLN A C 1
ATOM 636 O O . GLN A 1 80 ? 25.565 -8.473 -28.738 1.00 91.56 80 GLN A O 1
ATOM 641 N N . LEU A 1 81 ? 25.843 -6.797 -30.223 1.00 91.75 81 LEU A N 1
ATOM 642 C CA . LEU A 1 81 ? 25.100 -5.801 -29.455 1.00 91.75 81 LEU A CA 1
ATOM 643 C C . LEU A 1 81 ? 23.599 -6.097 -29.461 1.00 91.75 81 LEU A C 1
ATOM 645 O O . LEU A 1 81 ? 22.978 -5.953 -28.412 1.00 91.75 81 LEU A O 1
ATOM 649 N N . ASP A 1 82 ? 23.049 -6.591 -30.572 1.00 90.06 82 ASP A N 1
ATOM 650 C CA . ASP A 1 82 ? 21.645 -7.017 -30.650 1.00 90.06 82 ASP A CA 1
ATOM 651 C C . ASP A 1 82 ? 21.342 -8.154 -29.665 1.00 90.06 82 ASP A C 1
ATOM 653 O O . ASP A 1 82 ? 20.430 -8.051 -28.844 1.00 90.06 82 ASP A O 1
ATOM 657 N N . ARG A 1 83 ? 22.169 -9.211 -29.660 1.00 90.62 83 ARG A N 1
ATOM 658 C CA . ARG A 1 83 ? 22.032 -10.316 -28.693 1.00 90.62 83 ARG A CA 1
ATOM 659 C C . ARG A 1 83 ? 22.169 -9.842 -27.249 1.00 90.62 83 ARG A C 1
ATOM 661 O O . ARG A 1 83 ? 21.380 -10.228 -26.390 1.00 90.62 83 ARG A O 1
ATOM 668 N N . LEU A 1 84 ? 23.156 -8.985 -26.979 1.00 92.25 84 LEU A N 1
ATOM 669 C CA . LEU A 1 84 ? 23.350 -8.420 -25.647 1.00 92.25 84 LEU A CA 1
ATOM 670 C C . LEU A 1 84 ? 22.149 -7.568 -25.217 1.00 92.25 84 LEU A C 1
ATOM 672 O O . LEU A 1 84 ? 21.779 -7.588 -24.045 1.00 92.25 84 LEU A O 1
ATOM 676 N N . HIS A 1 85 ? 21.542 -6.824 -26.139 1.00 92.44 85 HIS A N 1
ATOM 677 C CA . HIS A 1 85 ? 20.354 -6.028 -25.868 1.00 92.44 85 HIS A CA 1
ATOM 678 C C . HIS A 1 85 ? 19.163 -6.898 -25.495 1.00 92.44 85 HIS A C 1
ATOM 680 O O . HIS A 1 85 ? 18.517 -6.605 -24.490 1.00 92.44 85 HIS A O 1
ATOM 686 N N . ASP A 1 86 ? 18.903 -7.975 -26.232 1.00 91.00 86 ASP A N 1
ATOM 687 C CA . ASP A 1 86 ? 17.805 -8.892 -25.923 1.00 91.00 86 ASP A CA 1
ATOM 688 C C . ASP A 1 86 ? 17.981 -9.549 -24.546 1.00 91.00 86 ASP A C 1
ATOM 690 O O . ASP A 1 86 ? 17.058 -9.532 -23.726 1.00 91.00 86 ASP A O 1
ATOM 694 N N . ASP A 1 87 ? 19.185 -10.033 -24.232 1.00 90.50 87 ASP A N 1
ATOM 695 C CA . ASP A 1 87 ? 19.495 -10.606 -22.917 1.00 90.50 87 ASP A CA 1
ATOM 696 C C . ASP A 1 87 ? 19.307 -9.578 -21.789 1.00 90.50 87 ASP A C 1
ATOM 698 O O . ASP A 1 87 ? 18.706 -9.860 -20.745 1.00 90.50 87 ASP A O 1
ATOM 702 N N . ARG A 1 88 ? 19.803 -8.351 -21.991 1.00 90.69 88 ARG A N 1
ATOM 703 C CA . ARG A 1 88 ? 19.678 -7.256 -21.017 1.00 90.69 88 ARG A CA 1
ATOM 704 C C . ARG A 1 88 ? 18.236 -6.795 -20.865 1.00 90.69 88 ARG A C 1
ATOM 706 O O . ARG A 1 88 ? 17.836 -6.465 -19.749 1.00 90.69 88 ARG A O 1
ATOM 713 N N . PHE A 1 89 ? 17.461 -6.801 -21.944 1.00 90.81 89 PHE A N 1
ATOM 714 C CA . PHE A 1 89 ? 16.042 -6.483 -21.924 1.00 90.81 89 PHE A CA 1
ATOM 715 C C . PHE A 1 89 ? 15.297 -7.471 -21.030 1.00 90.81 89 PHE A C 1
ATOM 717 O O . PHE A 1 89 ? 14.656 -7.046 -20.068 1.00 90.81 89 PHE A O 1
ATOM 724 N N . TRP A 1 90 ? 15.443 -8.778 -21.281 1.00 90.25 90 TRP A N 1
ATOM 725 C CA . TRP A 1 90 ? 14.792 -9.815 -20.478 1.00 90.25 90 TRP A CA 1
ATOM 726 C C . TRP A 1 90 ? 15.239 -9.790 -19.018 1.00 90.25 90 TRP A C 1
ATOM 728 O O . TRP A 1 90 ? 14.406 -9.848 -18.112 1.00 90.25 90 TRP A O 1
ATOM 738 N N . SER A 1 91 ? 16.542 -9.641 -18.776 1.00 90.94 91 SER A N 1
ATOM 739 C CA . SER A 1 91 ? 17.077 -9.529 -17.419 1.00 90.94 91 SER A CA 1
ATOM 740 C C . SER A 1 91 ? 16.458 -8.348 -16.670 1.00 90.94 91 SER A C 1
ATOM 742 O O . SER A 1 91 ? 16.033 -8.508 -15.527 1.00 90.94 91 SER A O 1
ATOM 744 N N . ARG A 1 92 ? 16.342 -7.187 -17.322 1.00 90.62 92 ARG A N 1
ATOM 745 C CA . ARG A 1 92 ? 15.768 -5.982 -16.724 1.00 90.62 92 ARG A CA 1
ATOM 746 C C . ARG A 1 92 ? 14.285 -6.147 -16.405 1.00 90.62 92 ARG A C 1
ATOM 748 O O . ARG A 1 92 ? 13.891 -5.896 -15.273 1.00 90.62 92 ARG A O 1
ATOM 755 N N . VAL A 1 93 ? 13.465 -6.577 -17.366 1.00 91.00 93 VAL A N 1
ATOM 756 C CA . VAL A 1 93 ? 12.007 -6.666 -17.153 1.00 91.00 93 VAL A CA 1
ATOM 757 C C . VAL A 1 93 ? 11.642 -7.658 -16.045 1.00 91.00 93 VAL A C 1
ATOM 759 O O . VAL A 1 93 ? 10.738 -7.404 -15.246 1.00 91.00 93 VAL A O 1
ATOM 762 N N . PHE A 1 94 ? 12.377 -8.768 -15.929 1.00 92.81 94 PHE A N 1
ATOM 763 C CA . PHE A 1 94 ? 12.168 -9.714 -14.836 1.00 92.81 94 PHE A CA 1
ATOM 764 C C . PHE A 1 94 ? 12.740 -9.222 -13.507 1.00 92.81 94 PHE A C 1
ATOM 766 O O . PHE A 1 94 ? 12.150 -9.511 -12.468 1.00 92.81 94 PHE A O 1
ATOM 773 N N . MET A 1 95 ? 13.821 -8.438 -13.517 1.00 93.06 95 MET A N 1
ATOM 774 C CA . MET A 1 95 ? 14.317 -7.781 -12.307 1.00 93.06 95 MET A CA 1
ATOM 775 C C . MET A 1 95 ? 13.301 -6.762 -11.770 1.00 93.06 95 MET A C 1
ATOM 777 O O . MET A 1 95 ? 12.973 -6.801 -10.588 1.00 93.06 95 MET A O 1
ATOM 781 N N . ASP A 1 96 ? 12.726 -5.919 -12.633 1.00 92.62 96 ASP A N 1
ATOM 782 C CA . ASP A 1 96 ? 11.689 -4.946 -12.254 1.00 92.62 96 ASP A CA 1
ATOM 783 C C . ASP A 1 96 ? 10.420 -5.651 -11.726 1.00 92.62 96 ASP A C 1
ATOM 785 O O . ASP A 1 96 ? 9.813 -5.223 -10.735 1.00 92.62 96 ASP A O 1
ATOM 789 N N . SER A 1 97 ? 10.068 -6.801 -12.315 1.00 94.94 97 SER A N 1
ATOM 790 C CA . SER A 1 97 ? 8.995 -7.676 -11.816 1.00 94.94 97 SER A CA 1
ATOM 791 C C . SER A 1 97 ? 9.312 -8.258 -10.433 1.00 94.94 97 SER A C 1
ATOM 793 O O . SER A 1 97 ? 8.448 -8.269 -9.554 1.00 94.94 97 SER A O 1
ATOM 795 N N . ALA A 1 98 ? 10.543 -8.728 -10.215 1.00 96.00 98 ALA A N 1
ATOM 796 C CA . ALA A 1 98 ? 10.985 -9.298 -8.945 1.00 96.00 98 ALA A CA 1
ATOM 797 C C . ALA A 1 98 ? 11.041 -8.238 -7.837 1.00 96.00 98 ALA A C 1
ATOM 799 O O . ALA A 1 98 ? 10.531 -8.470 -6.737 1.00 96.00 98 ALA A O 1
ATOM 800 N N . HIS A 1 99 ? 11.568 -7.047 -8.136 1.00 95.75 99 HIS A N 1
ATOM 801 C CA . HIS A 1 99 ? 11.509 -5.894 -7.240 1.00 95.75 99 HIS A CA 1
ATOM 802 C C . HIS A 1 99 ? 10.062 -5.575 -6.870 1.00 95.75 99 HIS A C 1
ATOM 804 O O . HIS A 1 99 ? 9.744 -5.485 -5.684 1.00 95.75 99 HIS A O 1
ATOM 810 N N . SER A 1 100 ? 9.168 -5.518 -7.859 1.00 96.50 100 SER A N 1
ATOM 811 C CA . SER A 1 100 ? 7.746 -5.280 -7.624 1.00 96.50 100 SER A CA 1
ATOM 812 C C . SER A 1 100 ? 7.088 -6.345 -6.747 1.00 96.50 100 SER A C 1
ATOM 814 O O . SER A 1 100 ? 6.329 -6.011 -5.837 1.00 96.50 100 SER A O 1
ATOM 816 N N . MET A 1 101 ? 7.378 -7.626 -7.000 1.00 97.25 101 MET A N 1
ATOM 817 C CA . MET A 1 101 ? 6.859 -8.742 -6.206 1.00 97.25 101 MET A CA 1
ATOM 818 C C . MET A 1 101 ? 7.358 -8.676 -4.764 1.00 97.25 101 MET A C 1
ATOM 820 O O . MET A 1 101 ? 6.566 -8.865 -3.845 1.00 97.25 101 MET A O 1
ATOM 824 N N . SER A 1 102 ? 8.643 -8.382 -4.557 1.00 97.06 102 SER A N 1
ATOM 825 C CA . SER A 1 102 ? 9.203 -8.232 -3.212 1.00 97.06 102 SER A CA 1
ATOM 826 C C . SER A 1 102 ? 8.577 -7.047 -2.472 1.00 97.06 102 SER A C 1
ATOM 828 O O . SER A 1 102 ? 8.156 -7.201 -1.329 1.00 97.06 102 SER A O 1
ATOM 830 N N . ALA A 1 103 ? 8.419 -5.898 -3.138 1.00 97.69 103 ALA A N 1
ATOM 831 C CA . ALA A 1 103 ? 7.830 -4.701 -2.555 1.00 97.69 103 ALA A CA 1
ATOM 832 C C . ALA A 1 103 ? 6.385 -4.954 -2.118 1.00 97.69 103 ALA A C 1
ATOM 834 O O . ALA A 1 103 ? 6.041 -4.786 -0.948 1.00 97.69 103 ALA A O 1
ATOM 835 N N . VAL A 1 104 ? 5.543 -5.438 -3.035 1.00 97.81 104 VAL A N 1
ATOM 836 C CA . VAL A 1 104 ? 4.138 -5.712 -2.723 1.00 97.81 104 VAL A CA 1
ATOM 837 C C . VAL A 1 104 ? 3.977 -6.886 -1.751 1.00 97.81 104 VAL A C 1
ATOM 839 O O . VAL A 1 104 ? 3.070 -6.884 -0.922 1.00 97.81 104 VAL A O 1
ATOM 842 N N . GLY A 1 105 ? 4.880 -7.866 -1.815 1.00 97.19 105 GLY A N 1
ATOM 843 C CA . GLY A 1 105 ? 4.937 -9.014 -0.915 1.00 97.19 105 GLY A CA 1
ATOM 844 C C . GLY A 1 105 ? 5.308 -8.664 0.522 1.00 97.19 105 GLY A C 1
ATOM 845 O O . GLY A 1 105 ? 5.062 -9.476 1.404 1.00 97.19 105 GLY A O 1
ATOM 846 N N . MET A 1 106 ? 5.846 -7.470 0.771 1.00 97.19 106 MET A N 1
ATOM 847 C CA . MET A 1 106 ? 6.078 -6.947 2.117 1.00 97.19 106 MET A CA 1
ATOM 848 C C . MET A 1 106 ? 5.018 -5.924 2.519 1.00 97.19 106 MET A C 1
ATOM 850 O O . MET A 1 106 ? 4.423 -6.047 3.584 1.00 97.19 106 MET A O 1
ATOM 854 N N . LEU A 1 107 ? 4.743 -4.943 1.654 1.00 98.38 107 LEU A N 1
ATOM 855 C CA . LEU A 1 107 ? 3.854 -3.820 1.962 1.00 98.38 107 LEU A CA 1
ATOM 856 C C . LEU A 1 107 ? 2.412 -4.268 2.221 1.00 98.38 107 LEU A C 1
ATOM 858 O O . LEU A 1 107 ? 1.809 -3.860 3.210 1.00 98.38 107 LEU A O 1
ATOM 862 N N . ALA A 1 108 ? 1.859 -5.124 1.358 1.00 97.94 108 ALA A N 1
ATOM 863 C CA . ALA A 1 108 ? 0.475 -5.569 1.487 1.00 97.94 108 ALA A CA 1
ATOM 864 C C . ALA A 1 108 ? 0.227 -6.383 2.772 1.00 97.94 108 ALA A C 1
ATOM 866 O O . ALA A 1 108 ? -0.642 -5.984 3.549 1.00 97.94 108 ALA A O 1
ATOM 867 N N . PRO A 1 109 ? 0.965 -7.478 3.057 1.00 96.75 109 PRO A N 1
ATOM 868 C CA . PRO A 1 109 ? 0.743 -8.220 4.295 1.00 96.75 109 PRO A CA 1
ATOM 869 C C . PRO A 1 109 ? 1.095 -7.404 5.540 1.00 96.75 109 PRO A C 1
ATOM 871 O O . PRO A 1 109 ? 0.450 -7.600 6.566 1.00 96.75 109 PRO A O 1
ATOM 874 N N . PHE A 1 110 ? 2.056 -6.474 5.468 1.00 97.38 110 PHE A N 1
ATOM 875 C CA . PHE A 1 110 ? 2.333 -5.562 6.577 1.00 97.38 110 PHE A CA 1
ATOM 876 C C . PHE A 1 110 ? 1.119 -4.676 6.884 1.00 97.38 110 PHE A C 1
ATOM 878 O O . PHE A 1 110 ? 0.680 -4.635 8.029 1.00 97.38 110 PHE A O 1
ATOM 885 N N . MET A 1 111 ? 0.535 -4.009 5.878 1.00 97.25 111 MET A N 1
ATOM 886 C CA . MET A 1 111 ? -0.659 -3.175 6.077 1.00 97.25 111 MET A CA 1
ATOM 887 C C . MET A 1 111 ? -1.852 -3.990 6.585 1.00 97.25 111 MET A C 1
ATOM 889 O O . MET A 1 111 ? -2.553 -3.544 7.491 1.00 97.25 111 MET A O 1
ATOM 893 N N . GLU A 1 112 ? -2.084 -5.185 6.034 1.00 96.50 112 GLU A N 1
ATOM 894 C CA . GLU A 1 112 ? -3.139 -6.080 6.523 1.00 96.50 112 GLU A CA 1
ATOM 895 C C . GLU A 1 112 ? -2.913 -6.454 7.994 1.00 96.50 112 GLU A C 1
ATOM 897 O O . GLU A 1 112 ? -3.813 -6.286 8.817 1.00 96.50 112 GLU A O 1
ATOM 902 N N . SER A 1 113 ? -1.699 -6.888 8.340 1.00 94.94 113 SER A N 1
ATOM 903 C CA . SER A 1 113 ? -1.342 -7.280 9.709 1.00 94.94 113 SER A CA 1
ATOM 904 C C . SER A 1 113 ? -1.431 -6.107 10.681 1.00 94.94 113 SER A C 1
ATOM 906 O O . SER A 1 113 ? -1.879 -6.299 11.806 1.00 94.94 113 SER A O 1
ATOM 908 N N . LEU A 1 114 ? -1.079 -4.895 10.241 1.00 96.38 114 LEU A N 1
ATOM 909 C CA . LEU A 1 114 ? -1.221 -3.668 11.021 1.00 96.38 114 LEU A CA 1
ATOM 910 C C . LEU A 1 114 ? -2.668 -3.426 11.419 1.00 96.38 114 LEU A C 1
ATOM 912 O O . LEU A 1 114 ? -2.954 -3.300 12.605 1.00 96.38 114 LEU A O 1
ATOM 916 N N . PHE A 1 115 ? -3.594 -3.422 10.461 1.00 96.56 115 PHE A N 1
ATOM 917 C CA . PHE A 1 115 ? -5.006 -3.231 10.783 1.00 96.56 115 PHE A CA 1
ATOM 918 C C . PHE A 1 115 ? -5.562 -4.372 11.637 1.00 96.56 115 PHE A C 1
ATOM 920 O O . PHE A 1 115 ? -6.277 -4.109 12.602 1.00 96.56 115 PHE A O 1
ATOM 927 N N . VAL A 1 116 ? -5.205 -5.626 11.341 1.00 93.44 116 VAL A N 1
ATOM 928 C CA . VAL A 1 116 ? -5.599 -6.778 12.170 1.00 93.44 116 VAL A CA 1
ATOM 929 C C . V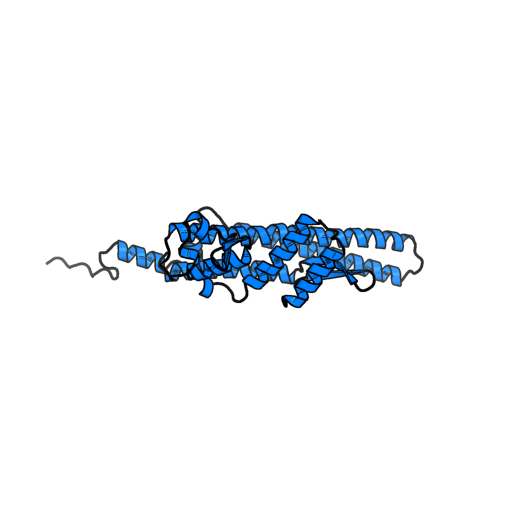AL A 1 116 ? -5.118 -6.605 13.612 1.00 93.44 116 VAL A C 1
ATOM 931 O O . VAL A 1 116 ? -5.909 -6.779 14.537 1.00 93.44 116 VAL A O 1
ATOM 934 N N . ALA A 1 117 ? -3.855 -6.230 13.816 1.00 92.75 117 ALA A N 1
ATOM 935 C CA . ALA A 1 117 ? -3.274 -6.046 15.140 1.00 92.75 117 ALA A CA 1
ATOM 936 C C . ALA A 1 117 ? -3.882 -4.843 15.874 1.00 92.75 117 ALA A C 1
ATOM 938 O O . ALA A 1 117 ? -4.194 -4.959 17.057 1.00 92.75 117 ALA A O 1
ATOM 939 N N . ILE A 1 118 ? -4.126 -3.727 15.177 1.00 94.06 118 ILE A N 1
ATOM 940 C CA . ILE A 1 118 ? -4.821 -2.562 15.737 1.00 94.06 118 ILE A CA 1
ATOM 941 C C . ILE A 1 118 ? -6.213 -2.970 16.217 1.00 94.06 118 ILE A C 1
ATOM 943 O O . ILE A 1 118 ? -6.538 -2.759 17.381 1.00 94.06 118 ILE A O 1
ATOM 947 N N . PHE A 1 119 ? -7.032 -3.598 15.370 1.00 92.81 119 PHE A N 1
ATOM 948 C CA . PHE A 1 119 ? -8.397 -3.975 15.747 1.00 92.81 119 PHE A CA 1
ATOM 949 C C . PHE A 1 119 ? -8.431 -5.057 16.833 1.00 92.81 119 PHE A C 1
ATOM 951 O O . PHE A 1 119 ? -9.246 -4.972 17.750 1.00 92.81 119 PHE A O 1
ATOM 958 N N . ALA A 1 120 ? -7.518 -6.030 16.800 1.00 89.12 120 ALA A N 1
ATOM 959 C CA . ALA A 1 120 ? -7.365 -7.003 17.881 1.00 89.12 120 ALA A CA 1
ATOM 960 C C . ALA A 1 120 ? -6.931 -6.336 19.197 1.00 89.12 120 ALA A C 1
ATOM 962 O O . ALA A 1 120 ? -7.397 -6.719 20.271 1.00 89.12 120 ALA A O 1
ATOM 963 N N . GLY A 1 121 ? -6.073 -5.319 19.120 1.00 89.06 121 GLY A N 1
ATOM 964 C CA . GLY A 1 121 ? -5.715 -4.462 20.239 1.00 89.06 121 GLY A CA 1
ATOM 965 C C . GLY A 1 121 ? -6.941 -3.746 20.793 1.00 89.06 121 GLY A C 1
ATOM 966 O O . GLY A 1 121 ? -7.265 -3.926 21.961 1.00 89.06 121 GLY A O 1
ATOM 967 N N . LEU A 1 122 ? -7.676 -3.018 19.951 1.00 89.31 122 LEU A N 1
ATOM 968 C CA . LEU A 1 122 ? -8.864 -2.253 20.345 1.00 89.31 122 LEU A CA 1
ATOM 969 C C . LEU A 1 122 ? -9.961 -3.137 20.951 1.00 89.31 122 LEU A C 1
ATOM 971 O O . LEU A 1 122 ? -10.631 -2.715 21.891 1.00 89.31 122 LEU A O 1
ATOM 975 N N . ARG A 1 123 ? -10.094 -4.387 20.487 1.00 86.31 123 ARG A N 1
ATOM 976 C CA . ARG A 1 123 ? -10.975 -5.393 21.099 1.00 86.31 123 ARG A CA 1
ATOM 977 C C . ARG A 1 123 ? -10.687 -5.603 22.579 1.00 86.31 123 ARG A C 1
ATOM 979 O O . ARG A 1 123 ? -11.622 -5.709 23.368 1.00 86.31 123 ARG A O 1
ATOM 986 N N . ARG A 1 124 ? -9.407 -5.662 22.965 1.00 78.50 124 ARG A N 1
ATOM 987 C CA . ARG A 1 124 ? -9.002 -5.865 24.367 1.00 78.50 124 ARG A CA 1
ATOM 988 C C . ARG A 1 124 ? -9.364 -4.673 25.258 1.00 78.50 124 ARG A C 1
ATOM 990 O O . ARG A 1 124 ? -9.538 -4.869 26.453 1.00 78.50 124 ARG A O 1
ATOM 997 N N . TRP A 1 125 ? -9.501 -3.480 24.679 1.00 71.81 125 TRP A N 1
ATOM 998 C CA . TRP A 1 125 ? -9.703 -2.217 25.399 1.00 71.81 125 TRP A CA 1
ATOM 999 C C . TRP A 1 125 ? -11.143 -1.678 25.281 1.00 71.81 125 TRP A C 1
ATOM 1001 O O . TRP A 1 125 ? -11.379 -0.537 25.650 1.00 71.81 125 TRP A O 1
ATOM 1011 N N . GLN A 1 126 ? -12.086 -2.488 24.763 1.00 68.62 126 GLN A N 1
ATOM 1012 C CA . GLN A 1 126 ? -13.527 -2.207 24.595 1.00 68.62 126 GLN A CA 1
ATOM 1013 C C . GLN A 1 126 ? -13.884 -0.719 24.412 1.00 68.62 126 GLN A C 1
ATOM 1015 O O . GLN A 1 126 ? -14.321 -0.038 25.334 1.00 68.62 126 GLN A O 1
ATOM 1020 N N . VAL A 1 127 ? -13.736 -0.223 23.185 1.00 64.06 127 VAL A N 1
ATOM 1021 C CA . VAL A 1 127 ? -14.108 1.153 22.824 1.00 64.06 127 VAL A CA 1
ATOM 1022 C C . VAL A 1 127 ? -15.635 1.340 22.838 1.00 64.06 127 VAL A C 1
ATOM 1024 O O . VAL A 1 127 ? -16.365 0.497 22.297 1.00 64.06 127 VAL A O 1
ATOM 1027 N N . GLU A 1 128 ? -16.081 2.477 23.394 1.00 59.12 128 GLU A N 1
ATOM 1028 C CA . GLU A 1 128 ? -17.478 2.941 23.465 1.00 59.12 128 GLU A CA 1
ATOM 1029 C C . GLU A 1 128 ? -18.275 2.788 22.153 1.00 59.12 128 GLU A C 1
ATOM 1031 O O . GLU A 1 128 ? -17.738 2.738 21.041 1.00 59.12 128 GLU A O 1
ATOM 1036 N N . ASP A 1 129 ? -19.593 2.666 22.315 1.00 56.91 129 ASP A N 1
ATOM 1037 C CA . ASP A 1 129 ? -20.550 2.265 21.288 1.00 56.91 129 ASP A CA 1
ATOM 1038 C C . ASP A 1 129 ? -21.016 3.444 20.415 1.00 56.91 129 ASP A C 1
ATOM 1040 O O . ASP A 1 129 ? -21.485 4.462 20.920 1.00 56.91 129 ASP A O 1
ATOM 1044 N N . LEU A 1 130 ? -20.924 3.280 19.090 1.00 59.78 130 LEU A N 1
ATOM 1045 C CA . LEU A 1 130 ? -21.445 4.226 18.093 1.00 59.78 130 LEU A CA 1
ATOM 1046 C C . LEU A 1 130 ? -22.739 3.728 17.411 1.00 59.78 130 LEU A C 1
ATOM 1048 O O . LEU A 1 130 ? -23.274 4.420 16.547 1.00 59.78 130 LEU A O 1
ATOM 1052 N N . GLY A 1 131 ? -23.271 2.558 17.796 1.00 59.75 131 GLY A N 1
ATOM 1053 C CA . GLY A 1 131 ? -24.622 2.107 17.433 1.00 59.75 131 GLY A CA 1
ATOM 1054 C C . GLY A 1 131 ? -24.832 1.615 15.992 1.00 59.75 131 GLY A C 1
ATOM 1055 O O . GLY A 1 131 ? -25.937 1.750 15.467 1.00 59.75 131 GLY A O 1
ATOM 1056 N N . ASP A 1 132 ? -23.815 1.053 15.326 1.00 69.88 132 ASP A N 1
ATOM 1057 C CA . ASP A 1 132 ? -23.917 0.636 13.917 1.00 69.88 132 ASP A CA 1
ATOM 1058 C C . ASP A 1 132 ? -24.357 -0.829 13.675 1.00 69.88 132 ASP A C 1
ATOM 1060 O O . ASP A 1 132 ? -24.395 -1.679 14.568 1.00 69.88 132 ASP A O 1
ATOM 1064 N N . THR A 1 133 ? -24.683 -1.147 12.415 1.00 66.00 133 THR A N 1
ATOM 1065 C CA . THR A 1 133 ? -25.147 -2.480 11.976 1.00 66.00 133 THR A CA 1
ATOM 1066 C C . THR A 1 133 ? -24.112 -3.592 12.156 1.00 66.00 133 THR A C 1
ATOM 1068 O O . THR A 1 133 ? -24.475 -4.767 12.226 1.00 66.00 133 THR A O 1
ATOM 1071 N N . ARG A 1 134 ? -22.815 -3.256 12.201 1.00 74.81 134 ARG A N 1
ATOM 1072 C CA . ARG A 1 134 ? -21.741 -4.241 12.359 1.00 74.81 134 ARG A CA 1
ATOM 1073 C C . ARG A 1 134 ? -21.708 -4.765 13.794 1.00 74.81 134 ARG A C 1
ATOM 1075 O O . ARG A 1 134 ? -21.467 -5.954 13.986 1.00 74.81 134 ARG A O 1
ATOM 1082 N N . ARG A 1 135 ? -22.011 -3.922 14.788 1.00 69.62 135 ARG A N 1
ATOM 1083 C CA . ARG A 1 135 ? -22.037 -4.291 16.219 1.00 69.62 135 ARG A CA 1
ATOM 1084 C C . ARG A 1 135 ? -23.154 -5.259 16.617 1.00 69.62 135 ARG A C 1
ATOM 1086 O O . ARG A 1 135 ? -23.065 -5.879 17.667 1.00 69.62 135 ARG A O 1
ATOM 1093 N N . GLN A 1 136 ? -24.159 -5.475 15.767 1.00 67.12 136 GLN A N 1
ATOM 1094 C CA . GLN A 1 136 ? -25.215 -6.477 15.999 1.00 67.12 136 GLN A CA 1
ATOM 1095 C C . GLN A 1 136 ? -24.741 -7.930 15.783 1.00 67.12 136 GLN A C 1
ATOM 1097 O O . GLN A 1 136 ? -25.545 -8.864 15.788 1.00 67.12 136 GLN A O 1
ATOM 1102 N N . ARG A 1 137 ? -23.444 -8.136 15.527 1.00 70.50 137 ARG A N 1
ATOM 1103 C CA . ARG A 1 137 ? -22.843 -9.426 15.174 1.00 70.50 137 ARG A CA 1
ATOM 1104 C C . ARG A 1 137 ? -22.085 -10.024 16.350 1.00 70.50 137 ARG A C 1
ATOM 1106 O O . ARG A 1 137 ? -21.751 -9.334 17.307 1.00 70.50 137 ARG A O 1
ATOM 1113 N N . ALA A 1 138 ? -21.815 -11.326 16.260 1.00 63.69 138 ALA A N 1
ATOM 1114 C CA . ALA A 1 138 ? -20.963 -12.006 17.226 1.00 63.69 138 ALA A CA 1
ATOM 1115 C C . ALA A 1 138 ? -19.572 -11.344 17.270 1.00 63.69 138 ALA A C 1
ATOM 1117 O O . ALA A 1 138 ? -19.067 -10.875 16.248 1.00 63.69 138 ALA A O 1
ATOM 1118 N N . ASP A 1 139 ? -18.977 -11.283 18.462 1.00 68.25 139 ASP A N 1
ATOM 1119 C CA . ASP A 1 139 ? -17.754 -10.516 18.739 1.00 68.25 139 ASP A CA 1
ATOM 1120 C C . ASP A 1 139 ? -16.574 -10.934 17.836 1.00 68.25 139 ASP A C 1
ATOM 1122 O O . ASP A 1 139 ? -15.819 -10.104 17.336 1.00 68.25 139 ASP A O 1
ATOM 1126 N N . ASP A 1 140 ? -16.456 -12.225 17.529 1.00 71.50 140 ASP A N 1
ATOM 1127 C CA . ASP A 1 140 ? -15.460 -12.771 16.601 1.00 71.50 140 ASP A CA 1
ATOM 1128 C C . ASP A 1 140 ? -15.639 -12.281 15.152 1.00 71.50 140 ASP A C 1
ATOM 1130 O O . ASP A 1 140 ? -14.659 -12.013 14.456 1.00 71.50 140 ASP A O 1
ATOM 1134 N N . GLN A 1 141 ? -16.882 -12.121 14.701 1.00 74.81 141 GLN A N 1
ATOM 1135 C CA . GLN A 1 141 ? -17.203 -11.600 13.373 1.00 74.81 141 GLN A CA 1
ATOM 1136 C C . GLN A 1 141 ? -17.073 -10.080 13.302 1.00 74.81 141 GLN A C 1
ATOM 1138 O O . GLN A 1 141 ? -16.673 -9.544 12.265 1.00 74.81 141 GLN A O 1
ATOM 1143 N N . PHE A 1 142 ? -17.395 -9.387 14.396 1.00 79.06 142 PHE A N 1
ATOM 1144 C CA . PHE A 1 142 ? -17.270 -7.940 14.486 1.00 79.06 142 PHE A CA 1
ATOM 1145 C C . PHE A 1 142 ? -15.818 -7.517 14.245 1.00 79.06 142 PHE A C 1
ATOM 1147 O O . PHE A 1 142 ? -15.558 -6.780 13.295 1.00 79.06 142 PHE A O 1
ATOM 1154 N N . TRP A 1 143 ? -14.868 -8.058 15.013 1.00 86.50 143 TRP A N 1
ATOM 1155 C CA . TRP A 1 143 ? -13.457 -7.647 14.989 1.00 86.50 143 TRP A CA 1
ATOM 1156 C C . TRP A 1 143 ? -12.634 -8.186 13.810 1.00 86.50 143 TRP A C 1
ATOM 1158 O O . TRP A 1 143 ? -11.434 -7.932 13.746 1.00 86.50 143 TRP A O 1
ATOM 1168 N N . ASN A 1 144 ? -13.241 -8.912 12.867 1.00 88.88 144 ASN A N 1
ATOM 1169 C CA . ASN A 1 144 ? -12.531 -9.438 11.703 1.00 88.88 144 ASN A CA 1
ATOM 1170 C C . ASN A 1 144 ? -12.517 -8.432 10.526 1.00 88.88 144 ASN A C 1
ATOM 1172 O O . ASN A 1 144 ? -13.529 -8.314 9.824 1.00 88.88 144 ASN A O 1
ATOM 1176 N N . PRO A 1 145 ? -11.383 -7.768 10.217 1.00 91.50 145 PRO A N 1
ATOM 1177 C CA . PRO A 1 145 ? -11.310 -6.784 9.133 1.00 91.50 145 PRO A CA 1
ATOM 1178 C C . PRO A 1 145 ? -11.449 -7.388 7.734 1.00 91.50 145 PRO A C 1
ATOM 1180 O O . PRO A 1 145 ? -11.694 -6.659 6.781 1.00 91.50 145 PRO A O 1
ATOM 1183 N N . GLN A 1 146 ? -11.335 -8.708 7.574 1.00 92.12 146 GLN A N 1
ATOM 1184 C CA . GLN A 1 146 ? -11.521 -9.365 6.275 1.00 92.12 146 GLN A CA 1
ATOM 1185 C C . GLN A 1 146 ? -13.002 -9.469 5.879 1.00 92.12 146 GLN A C 1
ATOM 1187 O O . GLN A 1 146 ? -13.322 -9.666 4.702 1.00 92.12 146 GLN A O 1
ATOM 1192 N N . THR A 1 147 ? -13.907 -9.320 6.849 1.00 90.50 147 THR A N 1
ATOM 1193 C CA . THR A 1 147 ? -15.356 -9.379 6.642 1.00 90.50 147 THR A CA 1
ATOM 1194 C C . THR A 1 147 ? -15.949 -7.978 6.681 1.00 90.50 147 THR A C 1
ATOM 1196 O O . THR A 1 147 ? -15.617 -7.180 7.554 1.00 90.50 147 THR A O 1
ATOM 1199 N N . TYR A 1 148 ? -16.870 -7.684 5.768 1.00 91.44 148 TYR A N 1
ATOM 1200 C CA . TYR A 1 148 ? -17.735 -6.506 5.808 1.00 91.44 148 TYR A CA 1
ATOM 1201 C C . TYR A 1 148 ? -19.199 -6.928 5.668 1.00 91.44 148 TYR A C 1
ATOM 1203 O O . TYR A 1 148 ? -19.491 -8.004 5.143 1.00 91.44 148 TYR A O 1
ATOM 1211 N N . PHE A 1 149 ? -20.120 -6.089 6.135 1.00 87.81 149 PHE A N 1
ATOM 1212 C CA . PHE A 1 149 ? -21.551 -6.386 6.139 1.00 87.81 149 PHE A CA 1
ATOM 1213 C C . PHE A 1 149 ? -22.301 -5.434 5.217 1.00 87.81 149 PHE A C 1
ATOM 1215 O O . PHE A 1 149 ? -22.193 -4.216 5.333 1.00 87.81 149 PHE A O 1
ATOM 1222 N N . GLU A 1 150 ? -23.082 -5.991 4.299 1.00 86.75 150 GLU A N 1
ATOM 1223 C CA . GLU A 1 150 ? -23.935 -5.232 3.390 1.00 86.75 150 GLU A CA 1
ATOM 1224 C C . GLU A 1 150 ? -25.326 -5.852 3.404 1.00 86.75 150 GLU A C 1
ATOM 1226 O O . GLU A 1 150 ? -25.461 -7.040 3.108 1.00 86.75 150 GLU A O 1
ATOM 1231 N N . LYS A 1 151 ? -26.353 -5.060 3.746 1.00 82.44 151 LYS A N 1
ATOM 1232 C CA . LYS A 1 151 ? -27.733 -5.553 3.929 1.00 82.44 151 LYS A CA 1
ATOM 1233 C C . LYS A 1 151 ? -27.771 -6.812 4.806 1.00 82.44 151 LYS A C 1
ATOM 1235 O O . LYS A 1 151 ? -28.349 -7.824 4.423 1.00 82.44 151 LYS A O 1
ATOM 1240 N N . ASP A 1 152 ? -27.062 -6.759 5.931 1.00 75.06 152 ASP A N 1
ATOM 1241 C CA . ASP A 1 152 ? -26.977 -7.831 6.925 1.00 75.06 152 ASP A CA 1
ATOM 1242 C C . ASP A 1 152 ? -26.298 -9.140 6.500 1.00 75.06 152 ASP A C 1
ATOM 1244 O O . ASP A 1 152 ? -26.244 -10.085 7.290 1.00 75.06 152 ASP A O 1
ATOM 1248 N N . MET A 1 153 ? -25.705 -9.185 5.305 1.00 83.62 153 MET A N 1
ATOM 1249 C CA . MET A 1 153 ? -24.972 -10.349 4.815 1.00 83.62 153 MET A CA 1
ATOM 1250 C C . MET A 1 153 ? -23.456 -10.145 4.937 1.00 83.62 153 MET A C 1
ATOM 1252 O O . MET A 1 153 ? -22.947 -9.130 4.445 1.00 83.62 153 MET A O 1
ATOM 1256 N N . PRO A 1 154 ? -22.718 -11.100 5.540 1.00 88.31 154 PRO A N 1
ATOM 1257 C CA . PRO A 1 154 ? -21.263 -11.051 5.587 1.00 88.31 154 PRO A CA 1
ATOM 1258 C C . PRO A 1 154 ? -20.678 -11.291 4.192 1.00 88.31 154 PRO A C 1
ATOM 1260 O O . PRO A 1 154 ? -21.097 -12.192 3.462 1.00 88.31 154 PRO A O 1
ATOM 1263 N N . LYS A 1 155 ? -19.684 -10.487 3.822 1.00 91.31 155 LYS A N 1
ATOM 1264 C CA . LYS A 1 155 ? -18.949 -10.575 2.559 1.00 91.31 155 LYS A CA 1
ATOM 1265 C C . LYS A 1 155 ? -17.454 -10.388 2.808 1.00 91.31 155 LYS A C 1
ATOM 1267 O O . LYS A 1 155 ? -17.057 -9.650 3.705 1.00 91.31 155 LYS A O 1
ATOM 1272 N N . ALA A 1 156 ? -16.622 -11.024 1.986 1.00 91.56 156 ALA A N 1
ATOM 1273 C CA . ALA A 1 156 ? -15.170 -10.897 2.073 1.00 91.56 156 ALA A CA 1
ATOM 1274 C C . ALA A 1 156 ? -14.683 -9.689 1.260 1.00 91.56 156 ALA A C 1
ATOM 1276 O O . ALA A 1 156 ? -14.789 -9.671 0.032 1.00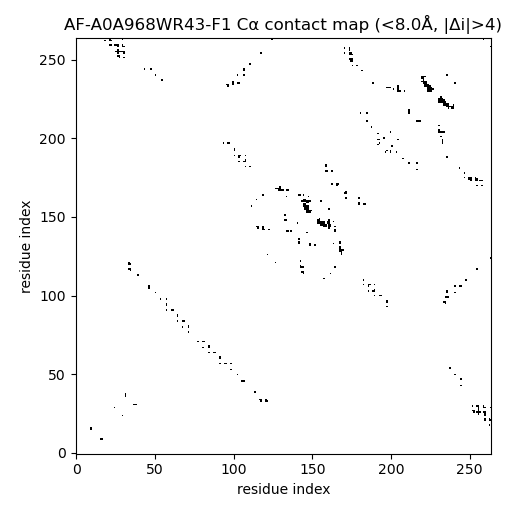 91.56 156 ALA A O 1
ATOM 1277 N N . ASN A 1 157 ? -14.162 -8.672 1.943 1.00 94.06 157 ASN A N 1
ATOM 1278 C CA . ASN A 1 157 ? -13.440 -7.556 1.335 1.00 94.06 157 ASN A CA 1
ATOM 1279 C C . ASN A 1 157 ? -12.685 -6.813 2.437 1.00 94.06 157 ASN A C 1
ATOM 1281 O O . ASN A 1 157 ? -13.293 -6.072 3.207 1.00 94.06 157 ASN A O 1
ATOM 1285 N N . LEU A 1 158 ? -11.368 -7.006 2.481 1.00 94.88 158 LEU A N 1
ATOM 1286 C CA . LEU A 1 158 ? -10.511 -6.440 3.518 1.00 94.88 158 LEU A CA 1
ATOM 1287 C C . LEU A 1 158 ? -10.612 -4.911 3.601 1.00 94.88 158 LEU A C 1
ATOM 1289 O O . LEU A 1 158 ? -10.742 -4.369 4.688 1.00 94.88 158 LEU A O 1
ATOM 1293 N N . VAL A 1 159 ? -10.616 -4.208 2.465 1.00 96.44 159 VAL A N 1
ATOM 1294 C CA . VAL A 1 159 ? -10.660 -2.734 2.455 1.00 96.44 159 VAL A CA 1
ATOM 1295 C C . VAL A 1 159 ? -11.969 -2.224 3.054 1.00 96.44 159 VAL A C 1
ATOM 1297 O O . VAL A 1 159 ? -11.948 -1.388 3.951 1.00 96.44 159 VAL A O 1
ATOM 1300 N N . LYS A 1 160 ? -13.107 -2.777 2.618 1.00 95.25 160 LYS A N 1
ATOM 1301 C CA . LYS A 1 160 ? -14.422 -2.407 3.166 1.00 95.25 160 LYS A CA 1
ATOM 1302 C C . LYS A 1 160 ? -14.582 -2.819 4.628 1.00 95.25 160 LYS A C 1
ATOM 1304 O O . LYS A 1 160 ? -15.278 -2.145 5.379 1.00 95.25 160 LYS A O 1
ATOM 1309 N N . GLY A 1 161 ? -13.985 -3.939 5.030 1.00 94.94 161 GLY A N 1
ATOM 1310 C CA . GLY A 1 161 ? -14.032 -4.400 6.413 1.00 94.94 161 GLY A CA 1
ATOM 1311 C C . GLY A 1 161 ? -13.211 -3.508 7.343 1.00 94.94 161 GLY A C 1
ATOM 1312 O O . GLY A 1 161 ? -13.709 -3.158 8.410 1.00 94.94 161 GLY A O 1
ATOM 1313 N N . ILE A 1 162 ? -12.022 -3.065 6.910 1.00 96.44 162 ILE A N 1
ATOM 1314 C CA . ILE A 1 162 ? -11.222 -2.042 7.602 1.00 96.44 162 ILE A CA 1
ATOM 1315 C C . ILE A 1 162 ? -12.013 -0.738 7.719 1.00 96.44 162 ILE A C 1
ATOM 1317 O O . ILE A 1 162 ? -12.096 -0.190 8.812 1.00 96.44 162 ILE A O 1
ATOM 1321 N N . GLU A 1 163 ? -12.619 -0.263 6.627 1.00 95.19 163 GLU A N 1
ATOM 1322 C CA . GLU A 1 163 ? -13.404 0.978 6.620 1.00 95.19 163 GLU A CA 1
ATOM 1323 C C . GLU A 1 163 ? -14.570 0.919 7.612 1.00 95.19 163 GLU A C 1
ATOM 1325 O O . GLU A 1 163 ? -14.717 1.807 8.453 1.00 95.19 163 GLU A O 1
ATOM 1330 N N . GLN A 1 164 ? -15.360 -0.160 7.567 1.00 92.62 164 GLN A N 1
ATOM 1331 C CA . GLN A 1 164 ? -16.454 -0.357 8.512 1.00 92.62 164 GLN A CA 1
ATOM 1332 C C . GLN A 1 164 ? -15.954 -0.415 9.952 1.00 92.62 164 GLN A C 1
ATOM 1334 O O . GLN A 1 164 ? -16.521 0.259 10.798 1.00 92.62 164 GLN A O 1
ATOM 1339 N N . LEU A 1 165 ? -14.895 -1.177 10.237 1.00 91.75 165 LEU A N 1
ATOM 1340 C CA . LEU A 1 165 ? -14.352 -1.271 11.591 1.00 91.75 165 LEU A CA 1
ATOM 1341 C C . LEU A 1 165 ? -13.827 0.065 12.103 1.00 91.75 165 LEU A C 1
ATOM 1343 O O . LEU A 1 165 ? -14.130 0.431 13.235 1.00 91.75 165 LEU A O 1
ATOM 1347 N N . ALA A 1 166 ? -13.078 0.797 11.277 1.00 94.00 166 ALA A N 1
ATOM 1348 C CA . ALA A 1 166 ? -12.547 2.104 11.635 1.00 94.00 166 ALA A CA 1
ATOM 1349 C C . ALA A 1 166 ? -13.671 3.096 11.967 1.00 94.00 166 ALA A C 1
ATOM 1351 O O . ALA A 1 166 ? -13.517 3.906 12.882 1.00 94.00 166 ALA A O 1
ATOM 1352 N N . TYR A 1 167 ? -14.802 3.014 11.261 1.00 91.88 167 TYR A N 1
ATOM 1353 C CA . TYR A 1 167 ? -16.013 3.758 11.601 1.00 91.88 167 TYR A CA 1
ATOM 1354 C C . TYR A 1 167 ? -16.625 3.265 12.923 1.00 91.88 167 TYR A C 1
ATOM 1356 O O . TYR A 1 167 ? -16.808 4.062 13.841 1.00 91.88 167 TYR A O 1
ATOM 1364 N N . SER A 1 168 ? -16.863 1.955 13.064 1.00 88.31 168 SER A N 1
ATOM 1365 C CA . SER A 1 168 ? -17.504 1.340 14.239 1.00 88.31 168 SER A CA 1
ATOM 1366 C C . SER A 1 168 ? -16.775 1.608 15.559 1.00 88.31 168 SER A C 1
ATOM 1368 O O . SER A 1 168 ? -17.409 1.631 16.619 1.00 88.31 168 SER A O 1
ATOM 1370 N N . CYS A 1 169 ? -15.446 1.744 15.518 1.00 87.81 169 CYS A N 1
ATOM 1371 C CA . CYS A 1 169 ? -14.614 2.045 16.682 1.00 87.81 169 CYS A CA 1
ATOM 1372 C C . CYS A 1 169 ? -14.201 3.522 16.777 1.00 87.81 169 CYS A C 1
ATOM 1374 O O . CYS A 1 169 ? -13.461 3.883 17.682 1.00 87.81 169 CYS A O 1
ATOM 1376 N N . GLY A 1 170 ? -14.647 4.391 15.866 1.00 90.12 170 GLY A N 1
ATOM 1377 C CA . GLY A 1 170 ? -14.305 5.816 15.895 1.00 90.12 170 GLY A CA 1
ATOM 1378 C C . GLY A 1 170 ? -12.834 6.135 15.595 1.00 90.12 170 GLY A C 1
ATOM 1379 O O . GLY A 1 170 ? -12.390 7.247 15.877 1.00 90.12 170 GLY A O 1
ATOM 1380 N N . LEU A 1 171 ? -12.077 5.190 15.028 1.00 93.38 171 LEU A N 1
ATOM 1381 C CA . LEU A 1 171 ? -10.692 5.383 14.581 1.00 93.38 171 LEU A CA 1
ATOM 1382 C C . LEU A 1 171 ? -10.616 6.198 13.282 1.00 93.38 171 LEU A C 1
ATOM 1384 O O . LEU A 1 171 ? -9.629 6.887 13.043 1.00 93.38 171 LEU A O 1
ATOM 1388 N N . GLN A 1 172 ? -11.658 6.149 12.447 1.00 94.94 172 GLN A N 1
ATOM 1389 C CA . GLN A 1 172 ? -11.665 6.754 11.112 1.00 94.94 172 GLN A CA 1
ATOM 1390 C C . GLN A 1 172 ? -11.200 8.226 11.056 1.00 94.94 172 GLN A C 1
ATOM 1392 O O . GLN A 1 172 ? -10.415 8.527 10.158 1.00 94.94 172 GLN A O 1
ATOM 1397 N N . PRO A 1 173 ? -11.590 9.138 11.974 1.00 95.38 173 PRO A N 1
ATOM 1398 C CA . PRO A 1 173 ? -11.136 10.535 11.944 1.00 95.38 173 PRO A CA 1
ATOM 1399 C C . PRO A 1 173 ? -9.624 10.721 12.133 1.00 95.38 173 PRO A C 1
ATOM 1401 O O . PRO A 1 173 ? -9.094 11.787 11.831 1.00 95.38 173 PRO A O 1
ATOM 1404 N N . PHE A 1 174 ? -8.930 9.701 12.642 1.00 96.62 174 PHE A N 1
ATOM 1405 C CA . PHE A 1 174 ? -7.491 9.726 12.887 1.00 96.62 174 PHE A CA 1
ATOM 1406 C C . PHE A 1 174 ? -6.687 9.095 11.754 1.00 96.62 174 PHE A C 1
ATOM 1408 O O . PHE A 1 174 ? -5.468 9.273 11.709 1.00 96.62 174 PHE A O 1
ATOM 1415 N N . LEU A 1 175 ? -7.351 8.368 10.851 1.00 97.56 175 LEU A N 1
ATOM 1416 C CA . LEU A 1 175 ? -6.708 7.738 9.709 1.00 97.56 175 LEU A CA 1
ATOM 1417 C C . LEU A 1 175 ? -6.470 8.755 8.581 1.00 97.56 175 LEU A C 1
ATOM 1419 O O . LEU A 1 175 ? -7.264 9.682 8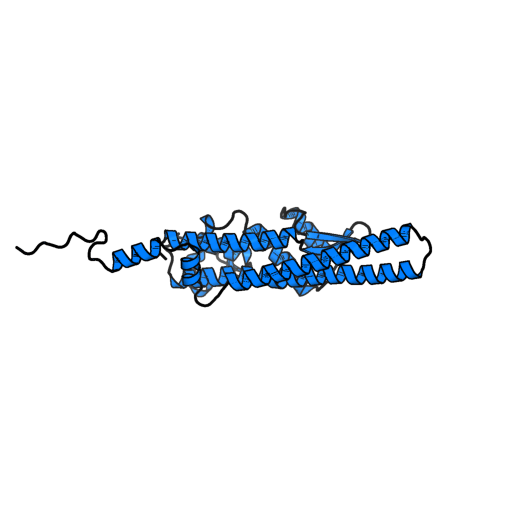.400 1.00 97.56 175 LEU A O 1
ATOM 1423 N N . PRO A 1 176 ? -5.405 8.580 7.781 1.00 96.69 176 PRO A N 1
ATOM 1424 C CA . PRO A 1 176 ? -5.107 9.479 6.669 1.00 96.69 176 PRO A CA 1
ATOM 1425 C C . PRO A 1 176 ? -6.217 9.465 5.621 1.00 96.69 176 PRO A C 1
ATOM 1427 O O . PRO A 1 176 ? -6.701 8.404 5.237 1.00 96.69 176 PRO A O 1
ATOM 1430 N N . ALA A 1 177 ? -6.613 10.630 5.114 1.00 93.81 177 ALA A N 1
ATOM 1431 C CA . ALA A 1 177 ? -7.675 10.710 4.115 1.00 93.81 177 ALA A CA 1
ATOM 1432 C C . ALA A 1 177 ? -7.326 9.902 2.849 1.00 93.81 177 ALA A C 1
ATOM 1434 O O . ALA A 1 177 ? -6.233 10.027 2.295 1.00 93.81 177 ALA A O 1
ATOM 1435 N N . GLY A 1 178 ? -8.272 9.099 2.355 1.00 91.06 178 GLY A N 1
ATOM 1436 C CA . GLY A 1 178 ? -8.076 8.304 1.142 1.00 91.06 178 GLY A CA 1
ATOM 1437 C C . GLY A 1 178 ? -7.213 7.050 1.328 1.00 91.06 178 GLY A C 1
ATOM 1438 O O . GLY A 1 178 ? -6.759 6.477 0.328 1.00 91.06 178 GLY A O 1
ATOM 1439 N N . TYR A 1 179 ? -6.955 6.612 2.567 1.00 96.50 179 TYR A N 1
ATOM 1440 C CA . TYR A 1 179 ? -6.200 5.386 2.849 1.00 96.50 179 TYR A CA 1
ATOM 1441 C C . TYR A 1 179 ? -6.807 4.158 2.148 1.00 96.50 179 TYR A C 1
ATOM 1443 O O . TYR A 1 179 ? -6.076 3.302 1.646 1.00 96.50 179 TYR A O 1
ATOM 1451 N N . GLU A 1 180 ? -8.133 4.104 2.014 1.00 95.75 180 GLU A N 1
ATOM 1452 C CA . GLU A 1 180 ? -8.880 3.033 1.357 1.00 95.75 180 GLU A CA 1
ATOM 1453 C C . GLU A 1 180 ? -8.514 2.881 -0.124 1.00 95.75 180 GLU A C 1
ATOM 1455 O O . GLU A 1 180 ? -8.388 1.761 -0.623 1.00 95.75 180 GLU A O 1
ATOM 1460 N N . LYS A 1 181 ? -8.246 3.995 -0.820 1.00 96.50 181 LYS A N 1
ATOM 1461 C CA . LYS A 1 181 ? -7.788 3.975 -2.216 1.00 96.50 181 LYS A CA 1
ATOM 1462 C C . LYS A 1 181 ? -6.412 3.322 -2.330 1.00 96.50 181 LYS A C 1
ATOM 1464 O O . LYS A 1 181 ? -6.178 2.525 -3.237 1.00 96.50 181 LYS A O 1
ATOM 1469 N N . THR A 1 182 ? -5.515 3.653 -1.404 1.00 97.88 182 THR A N 1
ATOM 1470 C CA . THR A 1 182 ? -4.160 3.090 -1.357 1.00 97.88 182 THR A CA 1
ATOM 1471 C C . THR A 1 182 ? -4.210 1.589 -1.091 1.00 97.88 182 THR A C 1
ATOM 1473 O O . THR A 1 182 ? -3.609 0.814 -1.833 1.00 97.88 182 THR A O 1
ATOM 1476 N N . LEU A 1 183 ? -5.003 1.166 -0.100 1.00 98.06 183 LEU A N 1
ATOM 1477 C CA . LEU A 1 183 ? -5.223 -0.248 0.207 1.00 98.06 183 LEU A CA 1
ATOM 1478 C C . LEU A 1 183 ? -5.806 -1.006 -0.992 1.00 98.06 183 LEU A C 1
ATOM 1480 O O . LEU A 1 183 ? -5.320 -2.081 -1.345 1.00 98.06 183 LEU A O 1
ATOM 1484 N N . ALA A 1 184 ? -6.822 -0.443 -1.652 1.00 97.38 184 ALA A N 1
ATOM 1485 C CA . ALA A 1 184 ? -7.449 -1.058 -2.818 1.00 97.38 184 ALA A CA 1
ATOM 1486 C C . ALA A 1 184 ? -6.448 -1.285 -3.958 1.00 97.38 184 ALA A C 1
ATOM 1488 O O . ALA A 1 184 ? -6.401 -2.389 -4.507 1.00 97.38 184 ALA A O 1
ATOM 1489 N N . ALA A 1 185 ? -5.627 -0.281 -4.275 1.00 98.19 185 ALA A N 1
ATOM 1490 C CA . ALA A 1 185 ? -4.588 -0.375 -5.296 1.00 98.19 185 ALA A CA 1
ATOM 1491 C C . ALA A 1 185 ? -3.508 -1.404 -4.930 1.00 98.19 185 ALA A C 1
ATOM 1493 O O . ALA A 1 185 ? -3.178 -2.275 -5.741 1.00 98.19 185 ALA A O 1
ATOM 1494 N N . LEU A 1 186 ? -3.005 -1.352 -3.694 1.00 98.38 186 LEU A N 1
ATOM 1495 C CA . LEU A 1 186 ? -1.947 -2.237 -3.215 1.00 98.38 186 LEU A CA 1
ATOM 1496 C C . LEU A 1 186 ? -2.390 -3.707 -3.217 1.00 98.38 186 LEU A C 1
ATOM 1498 O O . LEU A 1 186 ? -1.697 -4.562 -3.771 1.00 98.38 186 LEU A O 1
ATOM 1502 N N . PHE A 1 187 ? -3.570 -4.012 -2.667 1.00 97.69 187 PHE A N 1
ATOM 1503 C CA . PHE A 1 187 ? -4.089 -5.382 -2.630 1.00 97.69 187 PHE A CA 1
ATOM 1504 C C . PHE A 1 187 ? -4.488 -5.900 -4.013 1.00 97.69 187 PHE A C 1
ATOM 1506 O O . PHE A 1 187 ? -4.273 -7.075 -4.315 1.00 97.69 187 PHE A O 1
ATOM 1513 N N . ALA A 1 188 ? -5.025 -5.040 -4.885 1.00 97.19 188 ALA A N 1
ATOM 1514 C CA . ALA A 1 188 ? -5.303 -5.412 -6.269 1.00 97.19 188 ALA A CA 1
ATOM 1515 C C . ALA A 1 188 ? -4.027 -5.834 -7.004 1.00 97.19 188 ALA A C 1
ATOM 1517 O O . ALA A 1 188 ? -4.010 -6.870 -7.673 1.00 97.19 188 ALA A O 1
ATOM 1518 N N . TYR A 1 189 ? -2.960 -5.049 -6.857 1.00 98.00 189 TYR A N 1
ATOM 1519 C CA . TYR A 1 189 ? -1.672 -5.348 -7.465 1.00 98.00 189 TYR A CA 1
ATOM 1520 C C . TYR A 1 189 ? -1.049 -6.619 -6.871 1.00 98.00 189 TYR A C 1
ATOM 1522 O O . TYR A 1 189 ? -0.649 -7.514 -7.618 1.00 98.00 189 TYR A O 1
ATOM 1530 N N . ARG A 1 190 ? -1.067 -6.756 -5.536 1.00 97.81 190 ARG A N 1
ATOM 1531 C CA . ARG A 1 190 ? -0.596 -7.952 -4.816 1.00 97.81 190 ARG A CA 1
ATOM 1532 C C . ARG A 1 190 ? -1.248 -9.213 -5.356 1.00 97.81 190 ARG A C 1
ATOM 1534 O O . ARG A 1 190 ? -0.556 -10.182 -5.652 1.00 97.81 190 ARG A O 1
ATOM 1541 N N . ASN A 1 191 ? -2.572 -9.212 -5.480 1.00 96.00 191 ASN A N 1
ATOM 1542 C CA . ASN A 1 191 ? -3.307 -10.390 -5.922 1.00 96.00 191 ASN A CA 1
ATOM 1543 C C . ASN A 1 191 ? -2.911 -10.786 -7.343 1.00 96.00 191 ASN A C 1
ATOM 1545 O O . ASN A 1 191 ? -2.648 -11.958 -7.593 1.00 96.00 191 ASN A O 1
ATOM 1549 N N . ASN A 1 192 ? -2.779 -9.825 -8.257 1.00 96.38 192 ASN A N 1
ATOM 1550 C CA . ASN A 1 192 ? -2.335 -10.144 -9.609 1.00 96.38 192 ASN A CA 1
ATOM 1551 C C . ASN A 1 192 ? -0.893 -10.676 -9.642 1.00 96.38 192 ASN A C 1
ATOM 1553 O O . ASN A 1 192 ? -0.664 -11.692 -10.297 1.00 96.38 192 ASN A O 1
ATOM 1557 N N . MET A 1 193 ? 0.038 -10.074 -8.891 1.00 96.12 193 MET A N 1
ATOM 1558 C CA . MET A 1 193 ? 1.424 -10.559 -8.801 1.00 96.12 193 MET A CA 1
ATOM 1559 C C . MET A 1 193 ? 1.515 -11.980 -8.240 1.00 96.12 193 MET A C 1
ATOM 1561 O O . MET A 1 193 ? 2.197 -12.825 -8.812 1.00 96.12 193 MET A O 1
ATOM 1565 N N . PHE A 1 194 ? 0.831 -12.272 -7.133 1.00 95.81 194 PHE A N 1
ATOM 1566 C CA . PHE A 1 194 ? 0.956 -13.569 -6.461 1.00 95.81 194 PHE A CA 1
ATOM 1567 C C . PHE A 1 194 ? 0.143 -14.689 -7.120 1.00 95.81 194 PHE A C 1
ATOM 1569 O O . PHE A 1 194 ? 0.496 -15.853 -6.956 1.00 95.81 194 PHE A O 1
ATOM 1576 N N . HIS A 1 195 ? -0.906 -14.371 -7.884 1.00 95.56 195 HIS A N 1
ATOM 1577 C CA . HIS A 1 195 ? -1.661 -15.385 -8.628 1.00 95.56 195 HIS A CA 1
ATOM 1578 C C . HIS A 1 195 ? -1.106 -15.662 -10.028 1.00 95.56 195 HIS A C 1
ATOM 1580 O O . HIS A 1 195 ? -1.254 -16.780 -10.511 1.00 95.56 195 HIS A O 1
ATOM 1586 N N . ASN A 1 196 ? -0.475 -14.680 -10.680 1.00 95.56 196 ASN A N 1
ATOM 1587 C CA . ASN A 1 196 ? -0.026 -14.814 -12.071 1.00 95.56 196 ASN A CA 1
ATOM 1588 C C . ASN A 1 196 ? 1.504 -14.784 -12.241 1.00 95.56 196 ASN A C 1
ATOM 1590 O O . ASN A 1 196 ? 1.999 -14.983 -13.349 1.00 95.56 196 ASN A O 1
ATOM 1594 N N . GLY A 1 197 ? 2.271 -14.513 -11.183 1.00 94.38 197 GLY A N 1
ATOM 1595 C CA . GLY A 1 197 ? 3.718 -14.331 -11.280 1.00 94.38 197 GLY A CA 1
ATOM 1596 C C . GLY A 1 197 ? 4.090 -13.044 -12.026 1.00 94.38 197 GLY A C 1
ATOM 1597 O O . GLY A 1 197 ? 3.442 -12.010 -11.868 1.00 94.38 197 GLY A O 1
ATOM 1598 N N . PHE A 1 198 ? 5.155 -13.100 -12.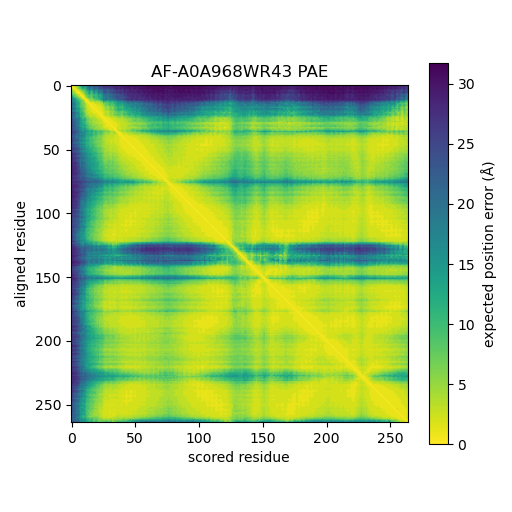832 1.00 94.06 198 PHE A N 1
ATOM 1599 C CA . PHE A 1 198 ? 5.694 -11.933 -13.551 1.00 94.06 198 PHE A CA 1
ATOM 1600 C C . PHE A 1 198 ? 5.022 -11.668 -14.902 1.00 94.06 198 PHE A C 1
ATOM 1602 O O . PHE A 1 198 ? 5.053 -10.547 -15.395 1.00 94.06 198 PHE A O 1
ATOM 1609 N N . LEU A 1 199 ? 4.416 -12.691 -15.509 1.00 92.56 199 LEU A N 1
ATOM 1610 C CA . LEU A 1 199 ? 3.802 -12.602 -16.833 1.00 92.56 199 LEU A CA 1
ATOM 1611 C C . LEU A 1 199 ? 2.301 -12.827 -16.712 1.00 92.56 199 LEU A C 1
ATOM 1613 O O . LEU A 1 199 ? 1.821 -13.959 -16.703 1.00 92.56 199 LEU A O 1
ATOM 1617 N N . TRP A 1 200 ? 1.554 -11.736 -16.598 1.00 94.38 200 TRP A N 1
ATOM 1618 C CA . TRP A 1 200 ? 0.113 -11.820 -16.414 1.00 94.38 200 TRP A CA 1
ATOM 1619 C C . TRP A 1 200 ? -0.600 -12.152 -17.731 1.00 94.38 200 TRP A C 1
ATOM 1621 O O . TRP A 1 200 ? -0.183 -11.686 -18.796 1.00 94.38 200 TRP A O 1
ATOM 1631 N N . PRO A 1 201 ? -1.724 -12.889 -17.682 1.00 94.69 201 PRO A N 1
ATOM 1632 C CA . PRO A 1 201 ? -2.598 -13.036 -18.838 1.00 94.69 201 PRO A CA 1
ATOM 1633 C C . PRO A 1 201 ? -3.037 -11.668 -19.380 1.00 94.69 201 PRO A C 1
ATOM 1635 O O . PRO A 1 201 ? -3.336 -10.753 -18.611 1.00 94.69 201 PRO A O 1
ATOM 1638 N N . ALA A 1 202 ? -3.144 -11.532 -20.704 1.00 92.38 202 ALA A N 1
ATOM 1639 C CA . ALA A 1 202 ? -3.520 -10.267 -21.346 1.00 92.38 202 ALA A CA 1
ATOM 1640 C C . ALA A 1 202 ? -4.873 -9.718 -20.850 1.00 92.38 202 ALA A C 1
ATOM 1642 O O . ALA A 1 202 ? -5.041 -8.510 -20.686 1.00 92.38 202 ALA A O 1
ATOM 1643 N N . GLU A 1 203 ? -5.827 -10.606 -20.554 1.00 94.50 203 GLU A N 1
ATOM 1644 C CA . GLU A 1 203 ? -7.113 -10.227 -19.963 1.00 94.50 203 GLU A CA 1
ATOM 1645 C C . GLU A 1 203 ? -6.939 -9.623 -18.559 1.00 94.50 203 GLU A C 1
ATOM 1647 O O . GLU A 1 203 ? -7.567 -8.615 -18.237 1.00 94.50 203 GLU A O 1
ATOM 1652 N N . THR A 1 204 ? -6.052 -10.193 -17.740 1.00 95.94 204 THR A N 1
ATOM 1653 C CA . THR A 1 204 ? -5.723 -9.689 -16.400 1.00 95.94 204 THR A CA 1
ATOM 1654 C C . THR A 1 204 ? -5.090 -8.302 -16.474 1.00 95.94 204 THR A C 1
ATOM 1656 O O . THR A 1 204 ? -5.499 -7.404 -15.741 1.00 95.94 204 THR A O 1
ATOM 1659 N N . ILE A 1 205 ? -4.151 -8.099 -17.402 1.00 94.31 205 ILE A N 1
ATOM 1660 C CA . ILE A 1 205 ? -3.530 -6.793 -17.669 1.00 94.31 205 ILE A CA 1
ATOM 1661 C C . ILE A 1 205 ? -4.590 -5.769 -18.073 1.00 94.31 205 ILE A C 1
ATOM 1663 O O . ILE A 1 205 ? -4.626 -4.674 -17.518 1.00 94.31 205 ILE A O 1
ATOM 1667 N N . SER A 1 206 ? -5.487 -6.123 -18.999 1.00 93.50 206 SER A N 1
ATOM 1668 C CA . SER A 1 206 ? -6.560 -5.227 -19.441 1.00 93.50 206 SER A CA 1
ATOM 1669 C C . SER A 1 206 ? -7.516 -4.871 -18.300 1.00 93.50 206 SER A C 1
ATOM 1671 O O . SER A 1 206 ? -7.833 -3.697 -18.114 1.00 93.50 206 SER A O 1
ATOM 1673 N N . LYS A 1 207 ? -7.925 -5.851 -17.482 1.00 95.38 207 LYS A N 1
ATOM 1674 C CA . LYS A 1 207 ? -8.758 -5.613 -16.293 1.00 95.38 207 LYS A CA 1
ATOM 1675 C C . LYS A 1 207 ? -8.062 -4.701 -15.286 1.00 95.38 207 LYS A C 1
ATOM 1677 O O . LYS A 1 207 ? -8.700 -3.791 -14.765 1.00 95.38 207 LYS A O 1
ATOM 1682 N N . PHE A 1 208 ? -6.775 -4.920 -15.023 1.00 95.88 208 PHE A N 1
ATOM 1683 C CA . PHE A 1 208 ? -6.007 -4.086 -14.101 1.00 95.88 208 PHE A CA 1
ATOM 1684 C C . PHE A 1 208 ? -5.839 -2.658 -14.633 1.00 95.88 208 PHE A C 1
ATOM 1686 O O . PHE A 1 208 ? -6.106 -1.711 -13.901 1.00 95.88 208 PHE A O 1
ATOM 1693 N N . SER A 1 209 ? -5.505 -2.500 -15.916 1.00 93.56 209 SER A N 1
ATOM 1694 C CA . SER A 1 209 ? -5.406 -1.203 -16.597 1.00 93.56 209 SER A CA 1
ATOM 1695 C C . SER A 1 209 ? -6.713 -0.409 -16.501 1.00 93.56 209 SER A C 1
ATOM 1697 O O . SER A 1 209 ? -6.725 0.727 -16.028 1.00 93.56 209 SER A O 1
ATOM 1699 N N . ASN A 1 210 ? -7.839 -1.055 -16.830 1.00 94.50 210 ASN A N 1
ATOM 1700 C CA . ASN A 1 210 ? -9.167 -0.457 -16.695 1.00 94.50 210 ASN A CA 1
ATOM 1701 C C . ASN A 1 210 ? -9.450 -0.040 -15.251 1.00 94.50 210 ASN A C 1
ATOM 1703 O O . ASN A 1 210 ? -10.011 1.030 -15.028 1.00 94.50 210 ASN A O 1
ATOM 1707 N N . ARG A 1 211 ? -9.041 -0.862 -14.277 1.00 95.31 211 ARG A N 1
ATOM 1708 C CA . ARG A 1 211 ? -9.223 -0.587 -12.851 1.00 95.31 211 ARG A CA 1
ATOM 1709 C C . ARG A 1 211 ? -8.426 0.634 -12.390 1.00 95.31 211 ARG A C 1
ATOM 1711 O O . ARG A 1 211 ? -8.997 1.478 -11.705 1.00 95.31 211 ARG A O 1
ATOM 1718 N N . VAL A 1 212 ? -7.165 0.770 -12.817 1.00 94.31 212 VAL A N 1
ATOM 1719 C CA . VAL A 1 212 ? -6.327 1.954 -12.537 1.00 94.31 212 VAL A CA 1
ATOM 1720 C C . VAL A 1 212 ? -7.044 3.232 -12.975 1.00 94.31 212 VAL A C 1
ATOM 1722 O O . VAL A 1 212 ? -7.141 4.189 -12.204 1.00 94.31 212 VAL A O 1
ATOM 1725 N N . THR A 1 213 ? -7.611 3.234 -14.184 1.00 92.94 213 THR A N 1
ATOM 1726 C CA . THR A 1 213 ? -8.353 4.383 -14.715 1.00 92.94 213 THR A CA 1
ATOM 1727 C C . THR A 1 213 ? -9.698 4.588 -14.014 1.0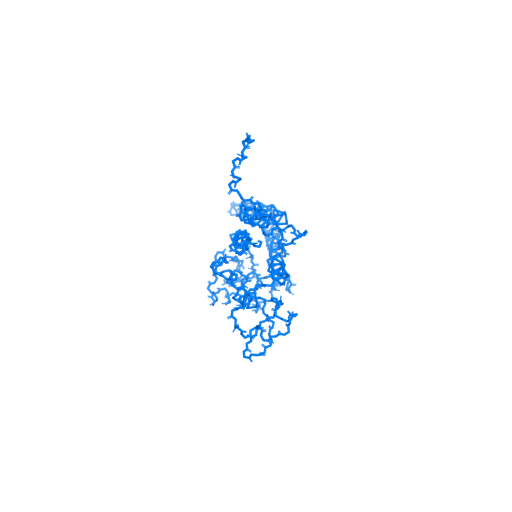0 92.94 213 THR A C 1
ATOM 1729 O O . THR A 1 213 ? -10.006 5.705 -13.597 1.00 92.94 213 THR A O 1
ATOM 1732 N N . SER A 1 214 ? -10.509 3.536 -13.857 1.00 95.19 214 SER A N 1
ATOM 1733 C CA . SER A 1 214 ? -11.873 3.648 -13.325 1.00 95.19 214 SER A CA 1
ATOM 1734 C C . SER A 1 214 ? -11.903 4.033 -11.849 1.00 95.19 214 SER A C 1
ATOM 1736 O O . SER A 1 214 ? -12.756 4.815 -11.435 1.00 95.19 214 SER A O 1
ATOM 1738 N N . GLU A 1 215 ? -10.963 3.516 -11.054 1.00 94.44 215 GLU A N 1
ATOM 1739 C CA . GLU A 1 215 ? -10.834 3.851 -9.631 1.00 94.44 215 GLU A CA 1
ATOM 1740 C C . GLU A 1 215 ? -10.033 5.141 -9.390 1.00 94.44 215 GLU A C 1
ATOM 1742 O O . GLU A 1 215 ? -9.870 5.578 -8.246 1.00 94.44 215 GLU A O 1
ATOM 1747 N N . LYS A 1 216 ? -9.577 5.800 -10.467 1.00 94.94 216 LYS A N 1
ATOM 1748 C CA . LYS A 1 216 ? -8.834 7.067 -10.425 1.00 94.94 216 LYS A CA 1
ATOM 1749 C C . LYS A 1 216 ? -7.637 6.974 -9.477 1.00 94.94 216 LYS A C 1
ATOM 1751 O O . LYS A 1 216 ? -7.451 7.830 -8.597 1.00 94.94 216 LYS A O 1
ATOM 1756 N N . TRP A 1 217 ? -6.872 5.896 -9.613 1.00 96.56 217 TRP A N 1
ATOM 1757 C CA . TRP A 1 217 ? -5.581 5.771 -8.952 1.00 96.56 217 TRP A CA 1
ATOM 1758 C C . TRP A 1 217 ? -4.574 6.687 -9.665 1.00 96.56 217 TRP A C 1
ATOM 1760 O O . TRP A 1 217 ? -4.654 6.832 -10.889 1.00 96.56 217 TRP A O 1
ATOM 1770 N N . PRO A 1 218 ? -3.655 7.345 -8.939 1.00 96.06 218 PRO A N 1
ATOM 1771 C CA . PRO A 1 218 ? -2.598 8.132 -9.559 1.00 96.06 218 PRO A CA 1
ATOM 1772 C C . PRO A 1 218 ? -1.830 7.330 -10.612 1.00 96.06 218 PRO A C 1
ATOM 1774 O O . PRO A 1 218 ? -1.377 6.217 -10.358 1.00 96.06 218 PRO A O 1
ATOM 1777 N N . VAL A 1 219 ? -1.652 7.923 -11.794 1.00 92.31 219 VAL A N 1
ATOM 1778 C CA . VAL A 1 219 ? -0.938 7.289 -12.920 1.00 92.31 219 VAL A CA 1
ATOM 1779 C C . VAL A 1 219 ? 0.525 6.993 -12.597 1.00 92.31 219 VAL A C 1
ATOM 1781 O O . VAL A 1 219 ? 1.128 6.135 -13.222 1.00 92.31 219 VAL A O 1
ATOM 1784 N N . THR A 1 220 ? 1.086 7.684 -11.606 1.00 95.38 220 THR A N 1
ATOM 1785 C CA . THR A 1 220 ? 2.445 7.464 -11.116 1.00 95.38 220 THR A CA 1
ATOM 1786 C C . THR A 1 220 ? 2.561 6.237 -10.223 1.00 95.38 220 THR A C 1
ATOM 1788 O O . THR A 1 220 ? 3.679 5.890 -9.871 1.00 95.38 220 THR A O 1
ATOM 1791 N N . TRP A 1 221 ? 1.462 5.580 -9.828 1.00 97.19 221 TRP A N 1
ATOM 1792 C CA . TRP A 1 221 ? 1.536 4.452 -8.895 1.00 97.19 221 TRP A CA 1
ATOM 1793 C C . TRP A 1 221 ? 1.983 3.136 -9.530 1.00 97.19 221 TRP A C 1
ATOM 1795 O O . TRP A 1 221 ? 2.574 2.276 -8.875 1.00 97.19 221 TRP A O 1
ATOM 1805 N N . PHE A 1 222 ? 1.691 2.980 -10.815 1.00 96.25 222 PHE A N 1
ATOM 1806 C CA . PHE A 1 222 ? 2.039 1.795 -11.574 1.00 96.25 222 PHE A CA 1
ATOM 1807 C C . PHE A 1 222 ? 2.697 2.219 -12.873 1.00 96.25 222 PHE A C 1
ATOM 1809 O O . PHE A 1 222 ? 2.223 3.132 -13.544 1.00 96.25 222 PHE A O 1
ATOM 1816 N N . THR A 1 223 ? 3.767 1.532 -13.245 1.00 92.88 223 THR A N 1
ATOM 1817 C CA . THR A 1 223 ? 4.396 1.700 -14.554 1.00 92.88 223 THR A CA 1
ATOM 1818 C C . THR A 1 223 ? 4.130 0.466 -15.402 1.00 92.88 223 THR A C 1
ATOM 1820 O O . THR A 1 223 ? 3.849 -0.615 -14.875 1.00 92.88 223 THR A O 1
ATOM 1823 N N . SER A 1 224 ? 4.176 0.622 -16.723 1.00 91.44 224 SER A N 1
ATOM 1824 C CA . SER A 1 224 ? 4.053 -0.498 -17.646 1.00 91.44 224 SER A CA 1
ATOM 1825 C C . SER A 1 224 ? 5.130 -0.475 -18.714 1.00 91.44 224 SER A C 1
ATOM 1827 O O . SER A 1 224 ? 5.619 0.581 -19.115 1.00 91.44 224 SER A O 1
ATOM 1829 N N . VAL A 1 225 ? 5.487 -1.666 -19.187 1.00 89.19 225 VAL A N 1
ATOM 1830 C CA . VAL A 1 225 ? 6.184 -1.828 -20.464 1.00 89.19 225 V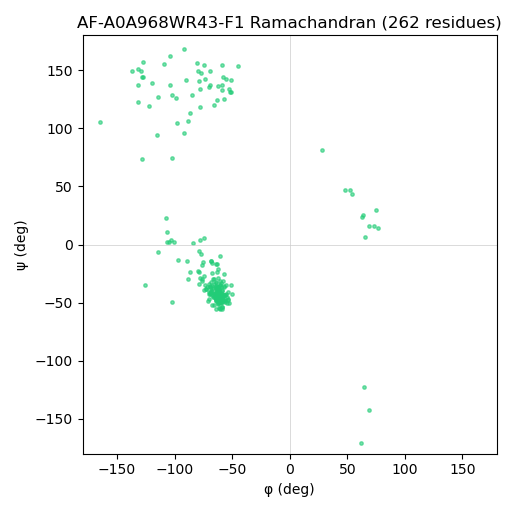AL A CA 1
ATOM 1831 C C . VAL A 1 225 ? 5.144 -2.200 -21.497 1.00 89.19 225 VAL A C 1
ATOM 1833 O O . VAL A 1 225 ? 4.405 -3.171 -21.318 1.00 89.19 225 VAL A O 1
ATOM 1836 N N . ASP A 1 226 ? 5.112 -1.432 -22.578 1.00 89.62 226 ASP A N 1
ATOM 1837 C CA . ASP A 1 226 ? 4.180 -1.653 -23.667 1.00 89.62 226 ASP A CA 1
ATOM 1838 C C . ASP A 1 226 ? 4.773 -2.599 -24.711 1.00 89.62 226 ASP A C 1
ATOM 1840 O O . ASP A 1 226 ? 5.950 -2.524 -25.069 1.00 89.62 226 ASP A O 1
ATOM 1844 N N . LYS A 1 227 ? 3.923 -3.468 -25.255 1.00 83.25 227 LYS A N 1
ATOM 1845 C CA . LYS A 1 227 ? 4.215 -4.284 -26.431 1.00 83.25 227 LYS A CA 1
ATOM 1846 C C . LYS A 1 227 ? 3.160 -3.986 -27.488 1.00 83.25 227 LYS A C 1
ATOM 1848 O O . LYS A 1 227 ? 1.973 -4.192 -27.255 1.00 83.25 227 LYS A O 1
ATOM 1853 N N . ALA A 1 228 ? 3.596 -3.482 -28.644 1.00 84.12 228 ALA A N 1
ATOM 1854 C CA . ALA A 1 228 ? 2.713 -3.050 -29.733 1.00 84.12 228 ALA A CA 1
ATOM 1855 C C . ALA A 1 228 ? 1.636 -2.027 -29.291 1.00 84.12 228 ALA A C 1
ATOM 1857 O O . ALA A 1 228 ? 0.466 -2.144 -29.652 1.00 84.12 228 ALA A O 1
ATOM 1858 N N . GLY A 1 229 ? 2.034 -1.035 -28.483 1.00 82.50 229 GLY A N 1
ATOM 1859 C CA . GLY A 1 229 ? 1.159 0.061 -28.037 1.00 82.50 229 GLY A CA 1
ATOM 1860 C C . GLY A 1 229 ? 0.111 -0.330 -26.991 1.00 82.50 229 GLY A C 1
ATOM 1861 O O . GLY A 1 229 ? -0.860 0.398 -26.800 1.00 82.50 229 GLY A O 1
ATOM 1862 N N . LYS A 1 230 ? 0.268 -1.490 -26.343 1.00 85.19 230 LYS A N 1
ATOM 1863 C CA . LYS A 1 230 ? -0.584 -1.946 -25.239 1.00 85.19 230 LYS A CA 1
ATOM 1864 C C . LYS A 1 230 ? 0.276 -2.341 -24.040 1.00 85.19 230 LYS A C 1
ATOM 1866 O O . LYS A 1 230 ? 1.318 -2.962 -24.270 1.00 85.19 230 LYS A O 1
ATOM 1871 N N . PRO A 1 231 ? -0.174 -2.084 -22.798 1.00 87.94 231 PRO A N 1
ATOM 1872 C CA . PRO A 1 231 ? 0.500 -2.587 -21.610 1.00 87.94 231 PRO A CA 1
ATOM 1873 C C . PRO A 1 231 ? 0.710 -4.097 -21.704 1.00 87.94 231 PRO A C 1
ATOM 1875 O O . PRO A 1 231 ? -0.199 -4.839 -22.084 1.00 87.94 231 PRO A O 1
ATOM 1878 N N . TRP A 1 232 ? 1.919 -4.544 -21.384 1.00 88.00 232 TRP A N 1
ATOM 1879 C CA . TRP A 1 232 ? 2.308 -5.952 -21.429 1.00 88.00 232 TRP A CA 1
ATOM 1880 C C . TRP A 1 232 ? 2.895 -6.439 -20.106 1.00 88.00 232 TRP A C 1
ATOM 1882 O O . TRP A 1 232 ? 2.639 -7.572 -19.710 1.00 88.00 232 TRP A O 1
ATOM 1892 N N . LEU A 1 233 ? 3.626 -5.585 -19.397 1.00 91.38 233 LEU A N 1
ATOM 1893 C CA . LEU A 1 233 ? 4.089 -5.840 -18.034 1.00 91.38 233 LEU A CA 1
ATOM 1894 C C . LEU A 1 233 ? 3.676 -4.665 -17.161 1.00 91.38 233 LEU A C 1
ATOM 1896 O O . LEU A 1 233 ? 3.687 -3.534 -17.642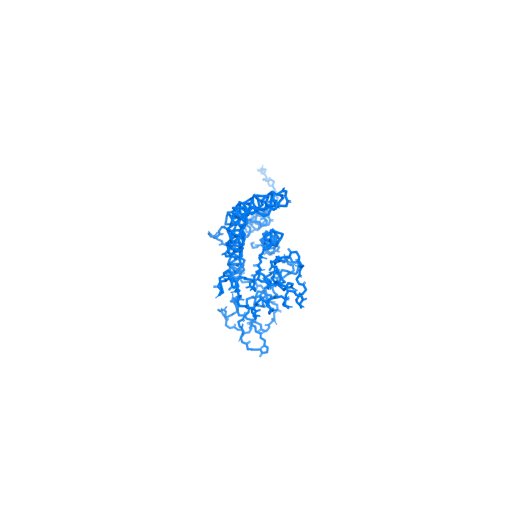 1.00 91.38 233 LEU A O 1
ATOM 1900 N N . TYR A 1 234 ? 3.317 -4.937 -15.911 1.00 93.00 234 TYR A N 1
ATOM 1901 C CA . TYR A 1 234 ? 2.978 -3.926 -14.913 1.00 93.00 234 TYR A CA 1
ATOM 1902 C C . TYR A 1 234 ? 3.935 -4.032 -13.733 1.00 93.00 234 TYR A C 1
ATOM 1904 O O . TYR A 1 234 ? 4.239 -5.135 -13.282 1.00 93.00 234 TYR A O 1
ATOM 1912 N N . TYR A 1 235 ? 4.359 -2.881 -13.223 1.00 95.25 235 TYR A N 1
ATOM 1913 C CA . TYR A 1 235 ? 5.234 -2.757 -12.065 1.00 95.25 235 TYR A CA 1
ATOM 1914 C C . TYR A 1 235 ? 4.628 -1.786 -11.056 1.00 95.25 235 TYR A C 1
ATOM 1916 O O . TYR A 1 235 ? 3.947 -0.830 -11.435 1.00 95.25 235 TYR A O 1
ATOM 1924 N N . ILE A 1 236 ? 4.905 -2.005 -9.772 1.00 96.69 236 ILE A N 1
ATOM 1925 C CA . ILE A 1 236 ? 4.682 -0.983 -8.746 1.00 96.69 236 ILE A CA 1
ATOM 1926 C C . ILE A 1 236 ? 5.820 0.033 -8.830 1.00 96.69 236 ILE A C 1
ATOM 1928 O O . ILE A 1 236 ? 6.984 -0.348 -8.952 1.00 96.69 236 ILE A O 1
ATOM 1932 N N . SER A 1 237 ? 5.493 1.321 -8.805 1.00 95.62 237 SER A N 1
ATOM 1933 C CA . SER A 1 237 ? 6.508 2.367 -8.888 1.00 95.62 237 SER A CA 1
ATOM 1934 C C . SER A 1 237 ? 7.195 2.616 -7.537 1.00 95.62 237 SER A C 1
ATOM 1936 O O . SER A 1 237 ? 6.602 2.350 -6.483 1.00 95.62 237 SER A O 1
ATOM 1938 N N . PRO A 1 238 ? 8.428 3.159 -7.533 1.00 94.50 238 PRO A N 1
ATOM 1939 C CA . PRO A 1 238 ? 9.054 3.672 -6.316 1.00 94.50 238 PRO A CA 1
ATOM 1940 C C . PR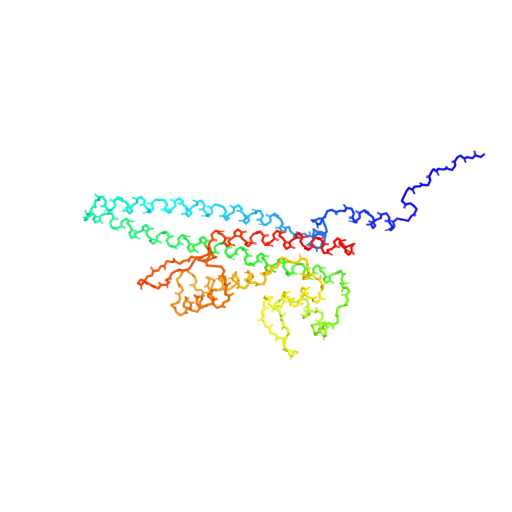O A 1 238 ? 8.164 4.687 -5.592 1.00 94.50 238 PRO A C 1
ATOM 1942 O O . PRO A 1 238 ? 7.996 4.602 -4.380 1.00 94.50 238 PRO A O 1
ATOM 1945 N N . GLU A 1 239 ? 7.503 5.573 -6.338 1.00 95.75 239 GLU A N 1
ATOM 1946 C CA . GLU A 1 239 ? 6.609 6.589 -5.790 1.00 95.75 239 GLU A CA 1
ATOM 1947 C C . GLU A 1 239 ? 5.424 5.970 -5.041 1.00 95.75 239 GLU A C 1
ATOM 1949 O O . GLU A 1 239 ? 5.019 6.481 -3.996 1.00 95.75 239 GLU A O 1
ATOM 1954 N N . PHE A 1 240 ? 4.862 4.862 -5.540 1.00 97.88 240 PHE A N 1
ATOM 1955 C CA . PHE A 1 240 ? 3.789 4.180 -4.821 1.00 97.88 240 PHE A CA 1
ATOM 1956 C C . PHE A 1 240 ? 4.298 3.439 -3.590 1.00 97.88 240 PHE A C 1
ATOM 1958 O O . PHE A 1 240 ? 3.629 3.445 -2.560 1.00 97.88 240 PHE A O 1
ATOM 1965 N N . CYS A 1 241 ? 5.477 2.819 -3.676 1.00 97.75 241 CYS A N 1
ATOM 1966 C CA . CYS A 1 241 ? 6.122 2.197 -2.523 1.00 97.75 241 CYS A CA 1
ATOM 1967 C C . CYS A 1 241 ? 6.339 3.2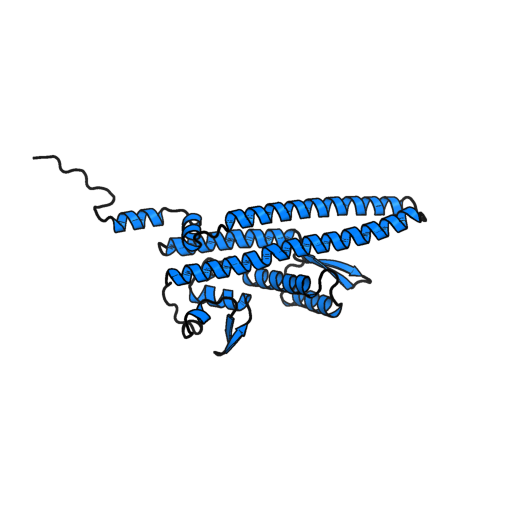18 -1.397 1.00 97.75 241 CYS A C 1
ATOM 1969 O O . CYS A 1 241 ? 5.936 2.961 -0.262 1.00 97.75 241 CYS A O 1
ATOM 1971 N N . ASP A 1 242 ? 6.895 4.389 -1.716 1.00 96.62 242 ASP A N 1
ATOM 1972 C CA . ASP A 1 242 ? 7.123 5.474 -0.758 1.00 96.62 242 ASP A CA 1
ATOM 1973 C C . ASP A 1 242 ? 5.805 6.007 -0.183 1.00 96.62 242 ASP A C 1
ATOM 1975 O O . ASP A 1 242 ? 5.693 6.238 1.022 1.00 96.62 242 ASP A O 1
ATOM 1979 N N . HIS A 1 243 ? 4.772 6.138 -1.023 1.00 97.81 243 HIS A N 1
ATOM 1980 C CA . HIS A 1 243 ? 3.428 6.514 -0.583 1.00 97.81 243 HIS A CA 1
ATOM 1981 C C . HIS A 1 243 ? 2.830 5.493 0.398 1.00 97.81 243 HIS A C 1
ATOM 1983 O O . HIS A 1 243 ? 2.295 5.886 1.431 1.00 97.81 243 HIS A O 1
ATOM 1989 N N . CYS A 1 244 ? 2.955 4.191 0.127 1.00 98.31 244 CYS A N 1
ATOM 1990 C CA . CYS A 1 244 ? 2.502 3.128 1.032 1.00 98.31 244 CYS A CA 1
ATOM 1991 C C . CYS A 1 244 ? 3.253 3.152 2.369 1.00 98.31 244 CYS A C 1
ATOM 1993 O O . CYS A 1 244 ? 2.639 3.014 3.423 1.00 98.31 244 CYS A O 1
ATOM 1995 N N . VAL A 1 245 ? 4.573 3.347 2.333 1.00 97.81 245 VAL A N 1
ATOM 1996 C CA . VAL A 1 245 ? 5.406 3.468 3.536 1.00 97.81 245 VAL A CA 1
ATOM 1997 C C . VAL A 1 245 ? 4.985 4.669 4.378 1.00 97.81 245 VAL A C 1
ATOM 1999 O O . VAL A 1 245 ? 4.791 4.536 5.584 1.00 97.81 245 VAL A O 1
ATOM 2002 N N . LYS A 1 246 ? 4.804 5.830 3.744 1.00 97.38 246 LYS A N 1
ATOM 2003 C CA . LYS A 1 246 ? 4.337 7.040 4.419 1.00 97.38 246 LYS A CA 1
ATOM 2004 C C . LYS A 1 246 ? 2.952 6.834 5.030 1.00 97.38 246 LYS A C 1
ATOM 2006 O O . LYS A 1 246 ? 2.735 7.193 6.180 1.00 97.38 246 LYS A O 1
ATOM 2011 N N . LEU A 1 247 ? 2.037 6.214 4.287 1.00 98.12 247 LEU A N 1
ATOM 2012 C CA . LEU A 1 247 ? 0.700 5.909 4.781 1.00 98.12 247 LEU A CA 1
ATOM 2013 C C . LEU A 1 247 ? 0.747 5.012 6.026 1.00 98.12 247 LEU A C 1
ATOM 2015 O O . LEU A 1 247 ? -0.027 5.223 6.953 1.00 98.12 247 LEU A O 1
ATOM 2019 N N . ILE A 1 248 ? 1.649 4.027 6.066 1.00 97.62 248 ILE A N 1
ATOM 2020 C CA . ILE A 1 248 ? 1.853 3.189 7.252 1.00 97.62 248 ILE A CA 1
ATOM 2021 C C . ILE A 1 248 ? 2.276 4.039 8.458 1.00 97.62 248 ILE A C 1
ATOM 2023 O O . ILE A 1 248 ? 1.665 3.903 9.518 1.00 97.62 248 ILE A O 1
ATOM 2027 N N . ASP A 1 249 ? 3.284 4.907 8.303 1.00 96.06 249 ASP A N 1
ATOM 2028 C CA . ASP A 1 249 ? 3.737 5.798 9.383 1.00 96.06 249 ASP A CA 1
ATOM 2029 C C . ASP A 1 249 ? 2.570 6.665 9.897 1.00 96.06 249 ASP A C 1
ATOM 2031 O O . ASP A 1 249 ? 2.358 6.790 11.102 1.00 96.06 249 ASP A O 1
ATOM 2035 N N . GLU A 1 250 ? 1.761 7.212 8.987 1.00 97.31 250 GLU A N 1
ATOM 2036 C CA . GLU A 1 250 ? 0.613 8.053 9.334 1.00 97.31 250 GLU A CA 1
ATOM 2037 C C . GLU A 1 250 ? -0.541 7.268 9.991 1.00 97.31 250 GLU A C 1
ATOM 2039 O O . GLU A 1 250 ? -1.214 7.798 10.874 1.00 97.31 250 GLU A O 1
ATOM 2044 N N . ILE A 1 251 ? -0.773 6.002 9.614 1.00 97.75 251 ILE A N 1
ATOM 2045 C CA . ILE A 1 251 ? -1.736 5.115 10.296 1.00 97.75 251 ILE A CA 1
ATOM 2046 C C . ILE A 1 251 ? -1.267 4.820 11.723 1.00 97.75 251 ILE A C 1
ATOM 2048 O O . ILE A 1 251 ? -2.078 4.843 12.653 1.00 97.75 251 ILE A O 1
ATOM 2052 N N . MET A 1 252 ? 0.026 4.539 11.903 1.00 95.88 252 MET A N 1
ATOM 2053 C CA . MET A 1 252 ? 0.619 4.291 13.217 1.00 95.88 252 MET A CA 1
ATOM 2054 C C . MET A 1 252 ? 0.489 5.528 14.117 1.00 95.88 252 MET A C 1
ATOM 2056 O O . MET A 1 252 ? -0.048 5.423 15.220 1.00 95.88 252 MET A O 1
ATOM 2060 N N . ASP A 1 253 ? 0.885 6.705 13.625 1.00 95.50 253 ASP A N 1
ATOM 2061 C CA . ASP A 1 253 ? 0.730 7.978 14.340 1.00 95.50 253 ASP A CA 1
ATOM 2062 C C . ASP A 1 253 ? -0.740 8.286 14.669 1.00 95.50 253 ASP A C 1
ATOM 2064 O O . ASP A 1 253 ? -1.081 8.588 15.815 1.00 95.50 253 ASP A O 1
ATOM 2068 N N . GLY A 1 254 ? -1.633 8.152 13.684 1.00 96.62 254 GLY A N 1
ATOM 2069 C CA . GLY A 1 254 ? -3.067 8.369 13.860 1.00 96.62 254 GLY A CA 1
ATOM 2070 C C . GLY A 1 254 ? -3.675 7.464 14.922 1.00 96.62 254 GLY A C 1
ATOM 2071 O O . GLY A 1 254 ? -4.420 7.932 15.782 1.00 96.62 254 GLY A O 1
ATOM 2072 N N . THR A 1 255 ? -3.296 6.188 14.924 1.00 95.44 255 THR A N 1
ATOM 2073 C CA . THR A 1 255 ? -3.740 5.235 15.946 1.00 95.44 255 THR A CA 1
ATOM 2074 C C . THR A 1 255 ? -3.200 5.608 17.325 1.00 95.44 255 THR A C 1
ATOM 2076 O O . THR A 1 255 ? -3.953 5.597 18.294 1.00 95.44 255 THR A O 1
ATOM 2079 N N . GLY A 1 256 ? -1.931 6.010 17.428 1.00 93.69 256 GLY A N 1
ATOM 2080 C CA . GLY A 1 256 ? -1.357 6.502 18.681 1.00 93.69 256 GLY A CA 1
ATOM 2081 C C . GLY A 1 256 ? -2.103 7.719 19.239 1.00 93.69 256 GLY A C 1
ATOM 2082 O O . GLY A 1 256 ? -2.421 7.764 20.426 1.00 93.69 256 GLY A O 1
ATOM 2083 N N . ARG A 1 257 ? -2.448 8.690 18.380 1.00 94.38 257 ARG A N 1
ATOM 2084 C CA . ARG A 1 257 ? -3.247 9.867 18.767 1.00 94.38 257 ARG A CA 1
ATOM 2085 C C . ARG A 1 257 ? -4.657 9.484 19.208 1.00 94.38 257 ARG A C 1
ATOM 2087 O O . ARG A 1 257 ? -5.130 9.979 20.225 1.00 94.38 257 ARG A O 1
ATOM 2094 N N . TYR A 1 258 ? -5.296 8.576 18.476 1.00 93.88 258 TYR A N 1
ATOM 2095 C CA . TYR A 1 258 ? -6.620 8.048 18.802 1.00 93.88 258 TYR A CA 1
ATOM 2096 C C . TYR A 1 258 ? -6.678 7.433 20.211 1.00 93.88 258 TYR A C 1
ATOM 2098 O O . TYR A 1 258 ? -7.648 7.663 20.941 1.00 93.88 258 TYR A O 1
ATOM 2106 N N . LEU A 1 259 ? -5.651 6.658 20.577 1.00 90.88 259 LEU A N 1
ATOM 2107 C CA . LEU A 1 259 ? -5.524 6.017 21.888 1.00 90.88 259 LEU A CA 1
ATOM 2108 C C . LEU A 1 259 ? -5.254 7.046 22.986 1.00 90.88 259 LEU A C 1
ATOM 2110 O O . LEU A 1 259 ? -5.967 7.083 23.987 1.00 90.88 259 LEU A O 1
ATOM 2114 N N . LYS A 1 260 ? -4.306 7.956 22.733 1.00 89.00 260 LYS A N 1
ATOM 2115 C CA . LYS A 1 260 ? -3.958 9.041 23.649 1.00 89.00 260 LYS A CA 1
ATOM 2116 C C . LYS A 1 260 ? -5.169 9.890 24.036 1.00 89.00 260 LYS A C 1
ATOM 2118 O O . LYS A 1 260 ? -5.365 10.168 25.213 1.00 89.00 260 LYS A O 1
ATOM 2123 N N . GLU A 1 261 ? -6.007 10.273 23.072 1.00 89.00 261 GLU A N 1
ATOM 2124 C CA . GLU A 1 261 ? -7.224 11.058 23.343 1.00 89.00 261 GLU A CA 1
ATOM 2125 C C . GLU A 1 261 ? -8.255 10.322 24.212 1.00 89.00 261 GLU A C 1
ATOM 2127 O O . GLU A 1 261 ? -9.144 10.951 24.780 1.00 89.00 261 GLU A O 1
ATOM 2132 N N . ARG A 1 262 ? -8.140 8.997 24.334 1.00 84.88 262 ARG A N 1
ATOM 2133 C CA . ARG A 1 262 ? -9.009 8.150 25.162 1.00 84.88 262 ARG A CA 1
ATOM 2134 C C . ARG A 1 262 ? -8.349 7.717 26.471 1.00 84.88 262 ARG A C 1
ATOM 2136 O O . ARG A 1 262 ? -8.957 6.955 27.217 1.00 84.88 262 ARG A O 1
ATOM 2143 N N . GLY A 1 263 ? -7.132 8.193 26.749 1.00 77.25 263 GLY A N 1
ATOM 2144 C CA . GLY A 1 263 ? -6.356 7.796 27.924 1.00 77.25 263 GLY A CA 1
ATOM 2145 C C . GLY A 1 263 ? -5.982 6.311 27.931 1.00 77.25 263 GLY A C 1
ATOM 2146 O O . GLY A 1 263 ? -5.820 5.743 29.011 1.00 77.25 263 GLY A O 1
ATOM 2147 N N . LEU A 1 264 ? -5.903 5.691 26.744 1.00 68.25 264 LEU A N 1
ATOM 2148 C CA . LEU A 1 264 ? -5.553 4.283 26.547 1.00 68.25 264 LEU A CA 1
ATOM 2149 C C . LEU A 1 264 ? -4.080 4.151 26.184 1.00 68.25 264 LEU A C 1
ATOM 2151 O O . LEU A 1 264 ? -3.672 4.829 25.220 1.00 68.25 264 LEU A O 1
#

Radius of gyration: 25.07 Å; Cα contacts (8 Å, |Δi|>4): 242; chains: 1; bounding box: 55×38×103 Å

Mean predicted aligned error: 7.56 Å

Solvent-accessible surface area (backbone atoms only — not comparable to full-atom values): 14803 Å² total; per-residue (Å²): 136,79,86,76,74,79,80,57,97,66,65,93,45,68,68,58,48,50,50,54,53,58,58,68,52,58,36,68,57,33,37,41,65,49,44,56,90,58,59,64,69,63,54,47,48,53,51,53,55,50,53,52,52,46,50,54,53,51,50,57,50,49,53,56,51,53,52,49,52,53,50,42,73,74,44,72,93,43,68,67,55,53,52,50,48,54,55,50,49,56,53,46,58,52,46,51,34,49,46,28,46,54,49,38,67,46,54,43,57,48,55,52,48,49,53,49,42,49,42,55,26,46,61,79,65,66,66,73,86,74,84,54,83,60,73,81,46,60,70,77,63,48,62,32,38,50,41,28,74,58,94,89,39,82,43,84,38,48,58,59,6,42,53,51,46,28,54,56,61,65,45,46,88,41,44,58,87,67,51,60,59,55,48,48,52,46,49,54,50,37,50,50,38,76,75,42,51,76,68,52,56,70,68,57,48,51,52,49,53,50,45,41,61,74,72,65,52,66,74,69,35,48,47,66,48,65,57,95,90,35,78,60,40,75,33,64,26,71,64,33,53,53,49,53,53,50,50,50,54,44,40,51,49,20,50,3,46,55,29,45,80,68,71,78